Protein AF-A0A9Q1GCN4-F1 (afdb_monomer)

Foldseek 3Di:
DDDDDDPVNVQVVCVVVVHDDDDDDDDDDDDPQLVVVVVVLCVVCVPPDPLQQQQEKFKDKDKAFQLDPPPPDDDDDDPPCCPPPVNDDDDDPDDSDIWMWIWIAGPLGTFDIGTDDDDDALVNVQVCCVVTVVVRSVVSVSPPDGEYEDAPPCSCVDPVNVVSCVVSVHHYDDDRHPPPVVRCVVVVVVVVNVVD

Radius of gyration: 23.36 Å; Cα contacts (8 Å, |Δi|>4): 202; chains: 1; bounding box: 62×51×60 Å

Solvent-accessible surface area (backbone atoms only — not comparable to full-atom values): 12109 Å² total; per-residue (Å²): 135,81,78,85,76,55,71,66,59,55,51,51,55,34,47,76,70,74,48,73,96,70,85,83,82,89,71,83,90,71,52,71,69,43,52,51,46,41,51,52,50,51,60,70,56,65,78,58,50,67,75,58,60,51,22,32,40,40,43,55,73,48,79,47,49,75,71,55,74,84,64,84,77,88,76,93,76,63,89,90,48,68,83,40,72,94,63,45,80,91,76,73,91,73,81,55,55,65,52,35,32,41,37,34,33,36,76,77,44,79,39,52,74,42,80,46,82,77,84,84,46,36,66,59,51,40,50,51,42,70,73,36,48,65,55,26,39,56,78,55,65,42,61,97,74,40,35,39,37,54,68,75,47,69,46,56,69,28,69,71,29,49,51,49,36,58,75,70,67,55,43,70,47,90,62,53,66,95,44,65,92,76,42,72,62,57,57,54,53,50,53,54,63,71,77,105

Nearest PDB structures (foldseek):
  5cr4-assembly1_A  TM=8.341E-01  e=6.210E-21  synthetic construct
  3hot-assembly1_B  TM=8.034E-01  e=3.638E-10  Drosophila mauritiana
  5hoo-assembly1_A  TM=7.641E-01  e=2.138E-09  Drosophila mauritiana
  3hos-assembly1_B  TM=8.219E-01  e=7.866E-08  Drosophila mauritiana
  3k9j-assembly3_B  TM=7.980E-01  e=9.874E-07  Homo sapiens

Secondary structure (DSSP, 8-state):
------HHHHHHHHHHTT----PPPP-----HHHHHHHHHHHHHTTT--HHHHHTEEEEEEEEEETT-----------TT-TTSGGGS----SS---EEEEEEEEETTEEEEEEEE-S---HHHHHHHHHHHHHHHHHHTT--S--EEE----HHHHSHHHHHHHHHTT-EEPP--SS-GGG-THHHHHHHHHHH-

pLDDT: mean 88.41, std 11.52, range [42.97, 98.31]

Mean predicted aligned error: 9.2 Å

Structure (mmCIF, N/CA/C/O backbone):
data_AF-A0A9Q1GCN4-F1
#
_entry.id   AF-A0A9Q1GCN4-F1
#
loop_
_atom_site.group_PDB
_atom_site.id
_atom_site.type_symbol
_atom_site.label_atom_id
_atom_site.label_alt_id
_atom_site.label_comp_id
_atom_site.label_asym_id
_atom_site.label_entity_id
_atom_site.label_seq_id
_atom_site.pdbx_PDB_ins_code
_atom_site.Cartn_x
_atom_site.Cartn_y
_atom_site.Cartn_z
_atom_site.occupancy
_atom_site.B_iso_or_equiv
_atom_site.auth_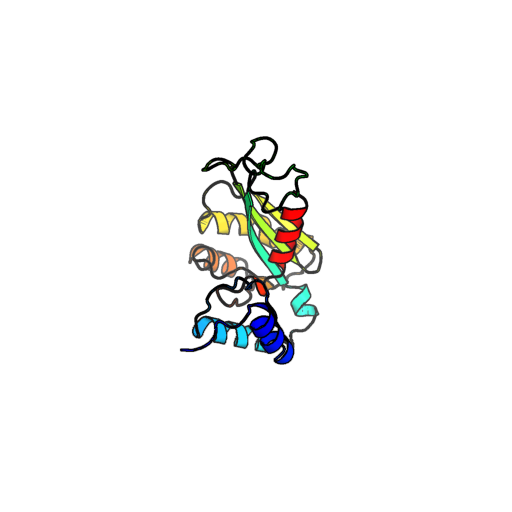seq_id
_atom_site.auth_comp_id
_atom_site.auth_asym_id
_atom_site.auth_atom_id
_atom_site.pdbx_PDB_model_num
ATOM 1 N N . MET A 1 1 ? 42.324 -34.529 -24.877 1.00 42.97 1 MET A N 1
ATOM 2 C CA . MET A 1 1 ? 41.790 -33.323 -25.546 1.00 42.97 1 MET A CA 1
ATOM 3 C C . MET A 1 1 ? 40.317 -33.579 -25.813 1.00 42.97 1 MET A C 1
ATOM 5 O O . MET A 1 1 ? 40.025 -34.497 -26.561 1.00 42.97 1 MET A O 1
ATOM 9 N N . GLY A 1 2 ? 39.402 -32.904 -25.113 1.00 55.81 2 GLY A N 1
ATOM 10 C CA . GLY A 1 2 ? 37.963 -33.102 -25.327 1.00 55.81 2 GLY A CA 1
ATOM 11 C C . GLY A 1 2 ? 37.505 -32.345 -26.571 1.00 55.81 2 GLY A C 1
ATOM 12 O O . GLY A 1 2 ? 37.814 -31.160 -26.693 1.00 55.81 2 GLY A O 1
ATOM 13 N N . GLU A 1 3 ? 36.811 -33.020 -27.488 1.00 61.59 3 GLU A N 1
ATOM 14 C CA . GLU A 1 3 ? 36.221 -32.364 -28.656 1.00 61.59 3 GLU A CA 1
ATOM 15 C C . GLU A 1 3 ? 35.236 -31.259 -28.232 1.00 61.59 3 GLU A C 1
ATOM 17 O O . GLU A 1 3 ? 34.481 -31.432 -27.269 1.00 61.59 3 GLU A O 1
ATOM 22 N N . PRO A 1 4 ? 35.206 -30.114 -28.934 1.00 69.50 4 PRO A N 1
ATOM 23 C CA . PRO A 1 4 ? 34.269 -29.047 -28.625 1.00 69.50 4 PRO A CA 1
ATOM 24 C C . PRO A 1 4 ? 32.838 -29.489 -28.958 1.00 69.50 4 PRO A C 1
ATOM 26 O O . PRO A 1 4 ? 32.449 -29.613 -30.121 1.00 69.50 4 PRO A O 1
ATOM 29 N N . PHE A 1 5 ? 32.023 -29.703 -27.924 1.00 75.94 5 PHE A N 1
ATOM 30 C CA . PHE A 1 5 ? 30.603 -30.005 -28.087 1.00 75.94 5 PHE A CA 1
ATOM 31 C C . PHE A 1 5 ? 29.877 -28.865 -28.807 1.00 75.94 5 PHE A C 1
ATOM 33 O O . PHE A 1 5 ? 29.999 -27.688 -28.454 1.00 75.94 5 PHE A O 1
ATOM 40 N N . ARG A 1 6 ? 29.052 -29.215 -29.800 1.00 84.06 6 ARG A N 1
ATOM 41 C CA . ARG A 1 6 ? 28.191 -28.245 -30.482 1.00 84.06 6 ARG A CA 1
ATOM 42 C C . ARG A 1 6 ? 27.118 -27.742 -29.514 1.00 84.06 6 ARG A C 1
ATOM 44 O O . ARG A 1 6 ? 26.512 -28.514 -28.774 1.00 84.06 6 ARG A O 1
ATOM 51 N N . ARG A 1 7 ? 26.821 -26.439 -29.568 1.00 83.56 7 ARG A N 1
ATOM 52 C CA . ARG A 1 7 ? 25.772 -25.795 -28.750 1.00 83.56 7 ARG A CA 1
ATOM 53 C C . ARG A 1 7 ? 24.414 -26.502 -28.862 1.00 83.56 7 ARG A C 1
ATOM 55 O O . ARG A 1 7 ? 23.690 -26.586 -27.875 1.00 83.56 7 ARG A O 1
ATOM 62 N N . SER A 1 8 ? 24.090 -27.029 -30.043 1.00 86.12 8 SER A N 1
ATOM 63 C CA . SER A 1 8 ? 22.878 -27.816 -30.293 1.00 86.12 8 SER A CA 1
ATOM 64 C C . SER A 1 8 ? 22.840 -29.117 -29.489 1.00 86.12 8 SER A C 1
ATOM 66 O O . SER A 1 8 ? 21.792 -29.456 -28.951 1.00 86.12 8 SER A O 1
ATOM 68 N N . THR A 1 9 ? 23.975 -29.807 -29.345 1.00 87.31 9 THR A N 1
ATOM 69 C CA . THR A 1 9 ? 24.104 -31.032 -28.543 1.00 87.31 9 THR A CA 1
ATOM 70 C C . THR A 1 9 ? 23.840 -30.747 -27.066 1.00 87.31 9 THR A C 1
ATOM 72 O O . THR A 1 9 ? 23.066 -31.456 -26.429 1.00 87.31 9 THR A O 1
ATOM 75 N N . ILE A 1 10 ? 24.402 -29.652 -26.540 1.00 86.38 10 ILE A N 1
ATOM 76 C CA . ILE A 1 10 ? 24.162 -29.203 -25.159 1.00 86.38 10 ILE A CA 1
ATOM 77 C C . ILE A 1 10 ? 22.681 -28.857 -24.958 1.00 86.38 10 ILE A C 1
ATOM 79 O O . ILE A 1 10 ? 22.066 -29.269 -23.979 1.00 86.38 10 ILE A O 1
ATOM 83 N N . GLN A 1 11 ? 22.081 -28.124 -25.897 1.00 87.62 11 GLN A N 1
ATOM 84 C CA . GLN A 1 11 ? 20.680 -27.722 -25.799 1.00 87.62 11 GLN A CA 1
ATOM 85 C C . GLN A 1 11 ? 19.715 -28.916 -25.875 1.00 87.62 11 GLN A C 1
ATOM 87 O O . GLN A 1 11 ? 18.751 -28.959 -25.115 1.00 87.62 11 GLN A O 1
ATOM 92 N N . ALA A 1 12 ? 19.981 -29.892 -26.745 1.00 90.25 12 ALA A N 1
ATOM 93 C CA . ALA A 1 12 ? 19.182 -31.110 -26.849 1.00 90.25 12 ALA A CA 1
ATOM 94 C C . ALA A 1 12 ? 19.240 -31.942 -25.557 1.00 90.25 12 ALA A C 1
ATOM 96 O O . ALA A 1 12 ? 18.195 -32.357 -25.063 1.00 90.25 12 ALA A O 1
ATOM 97 N N . ALA A 1 13 ? 20.429 -32.110 -24.968 1.00 92.62 13 ALA A N 1
ATOM 98 C CA . ALA A 1 13 ? 20.599 -32.808 -23.691 1.00 92.62 13 ALA A CA 1
ATOM 99 C C . ALA A 1 13 ? 19.873 -32.099 -22.529 1.00 92.62 13 ALA A C 1
ATOM 101 O O . ALA A 1 13 ? 19.230 -32.746 -21.699 1.00 92.62 13 ALA A O 1
ATOM 102 N N . LEU A 1 14 ? 19.907 -30.759 -22.499 1.00 91.75 14 LEU A N 1
ATOM 103 C CA . LEU A 1 14 ? 19.149 -29.963 -21.529 1.00 91.75 14 LEU A CA 1
ATOM 104 C C . LEU A 1 14 ? 17.636 -30.138 -21.720 1.00 91.75 14 LEU A C 1
ATOM 106 O O . LEU A 1 14 ? 16.929 -30.379 -20.745 1.00 91.75 14 LEU A O 1
ATOM 110 N N . HIS A 1 15 ? 17.142 -30.086 -22.961 1.00 92.75 15 HIS A N 1
ATOM 111 C CA . HIS A 1 15 ? 15.721 -30.289 -23.257 1.00 92.75 15 HIS A CA 1
ATOM 112 C C . HIS A 1 15 ? 15.248 -31.714 -22.925 1.00 92.75 15 HIS A C 1
ATOM 114 O O . HIS A 1 15 ? 14.162 -31.864 -22.369 1.00 92.75 15 HIS A O 1
ATOM 120 N N . GLN A 1 16 ? 16.055 -32.748 -23.198 1.00 92.94 16 GLN A N 1
ATOM 121 C CA . GLN A 1 16 ? 15.767 -34.130 -22.782 1.00 92.94 16 GLN A CA 1
ATOM 122 C C . GLN A 1 16 ? 15.669 -34.258 -21.256 1.00 92.94 16 GLN A C 1
ATOM 124 O O . GLN A 1 16 ? 14.834 -35.002 -20.755 1.00 92.94 16 GLN A O 1
ATOM 129 N N . SER A 1 17 ? 16.455 -33.470 -20.518 1.00 91.81 17 SER A N 1
ATOM 130 C CA . SER A 1 17 ? 16.378 -33.360 -19.054 1.00 91.81 17 SER A CA 1
ATOM 131 C C . SER A 1 17 ? 15.253 -32.433 -18.555 1.00 91.81 17 SER A C 1
ATOM 133 O O . SER A 1 17 ? 15.188 -32.126 -17.367 1.00 91.81 17 SER A O 1
ATOM 135 N N . GLY A 1 18 ? 14.389 -31.923 -19.440 1.00 91.50 18 GLY A N 1
ATOM 136 C CA . GLY A 1 18 ? 13.303 -31.001 -19.086 1.00 91.50 18 GLY A CA 1
ATOM 137 C C . GLY A 1 18 ? 13.754 -29.581 -18.717 1.00 91.50 18 GLY A C 1
ATOM 138 O O . GLY A 1 18 ? 12.961 -28.796 -18.193 1.00 91.50 18 GLY A O 1
ATOM 139 N N . LEU A 1 19 ? 15.011 -29.221 -18.986 1.00 88.62 19 LEU A N 1
ATOM 140 C CA . LEU A 1 19 ? 15.571 -27.905 -18.695 1.00 88.62 19 LEU A CA 1
ATOM 141 C C . LEU A 1 19 ? 15.468 -27.000 -19.916 1.00 88.62 19 LEU A C 1
ATOM 143 O O . LEU A 1 19 ? 15.977 -27.307 -20.990 1.00 88.62 19 LEU A O 1
ATOM 147 N N . TYR A 1 20 ? 14.864 -25.830 -19.730 1.00 91.19 20 TYR A N 1
ATOM 148 C CA . TYR A 1 20 ? 14.664 -24.864 -20.802 1.00 91.19 20 TYR A CA 1
ATOM 149 C C . TYR A 1 20 ? 15.200 -23.491 -20.416 1.00 91.19 20 TYR A C 1
ATOM 151 O O . TYR A 1 20 ? 15.009 -23.022 -19.293 1.00 91.19 20 TYR A O 1
ATOM 159 N N . GLY A 1 21 ? 15.797 -22.797 -21.385 1.00 83.31 21 GLY A N 1
ATOM 160 C CA . GLY A 1 21 ? 16.180 -21.398 -21.220 1.00 83.31 21 GLY A CA 1
ATOM 161 C C . GLY A 1 21 ? 14.953 -20.531 -20.923 1.00 83.31 21 GLY A C 1
ATOM 162 O O . GLY A 1 21 ? 13.997 -20.490 -21.704 1.00 83.31 21 GLY A O 1
ATOM 163 N N . ARG A 1 22 ? 14.960 -19.843 -19.779 1.00 85.31 22 ARG A N 1
ATOM 164 C CA . ARG A 1 22 ? 13.921 -18.896 -19.350 1.00 85.31 22 ARG A CA 1
ATOM 165 C C . ARG A 1 22 ? 14.580 -17.667 -18.731 1.00 85.31 22 ARG A C 1
ATOM 167 O O . ARG A 1 22 ? 15.677 -17.750 -18.187 1.00 85.31 22 ARG A O 1
ATOM 174 N N . VAL A 1 23 ? 13.901 -16.524 -18.799 1.00 79.88 23 VAL A N 1
ATOM 175 C CA . VAL A 1 23 ? 14.351 -15.304 -18.113 1.00 79.88 23 VAL A CA 1
ATOM 176 C C . VAL A 1 23 ? 14.157 -15.481 -16.607 1.00 79.88 23 VAL A C 1
ATOM 178 O O . VAL A 1 23 ? 13.063 -15.828 -16.158 1.00 79.88 23 VAL A O 1
ATOM 181 N N . ALA A 1 24 ? 15.207 -15.227 -15.824 1.00 77.50 24 ALA A N 1
ATOM 182 C CA . ALA A 1 24 ? 15.135 -15.282 -14.368 1.00 77.50 24 ALA A CA 1
ATOM 183 C C . ALA A 1 24 ? 14.130 -14.250 -13.825 1.00 77.50 24 ALA A C 1
ATOM 185 O O . ALA A 1 24 ? 14.142 -13.078 -14.214 1.00 77.50 24 ALA A O 1
ATOM 186 N N . ARG A 1 25 ? 13.262 -14.675 -12.898 1.00 77.06 25 ARG A N 1
ATOM 187 C CA . ARG A 1 25 ? 12.332 -13.762 -12.221 1.00 77.06 25 ARG A CA 1
ATOM 188 C C . ARG A 1 25 ? 13.081 -12.963 -11.160 1.00 77.06 25 ARG A C 1
ATOM 190 O O . ARG A 1 25 ? 13.786 -13.535 -10.335 1.00 77.06 25 ARG A O 1
ATOM 197 N N . ARG A 1 26 ? 12.886 -11.646 -11.149 1.00 74.88 26 ARG A N 1
ATOM 198 C CA . ARG A 1 26 ? 13.389 -10.778 -10.079 1.00 74.88 26 ARG A CA 1
ATOM 199 C C . ARG A 1 26 ? 12.477 -10.927 -8.863 1.00 74.88 26 ARG A C 1
ATOM 201 O O . ARG A 1 26 ? 11.272 -10.729 -8.987 1.00 74.88 26 ARG A O 1
ATOM 208 N N . LYS A 1 27 ? 13.043 -11.282 -7.712 1.00 74.44 27 LYS A N 1
ATOM 209 C CA . LYS A 1 27 ? 12.343 -11.336 -6.423 1.00 74.44 27 LYS A CA 1
ATOM 210 C C . LYS A 1 27 ? 13.186 -10.619 -5.366 1.00 74.44 27 LYS A C 1
ATOM 212 O O . LYS A 1 27 ? 14.413 -10.689 -5.456 1.00 74.44 27 LYS A O 1
ATOM 217 N N . PRO A 1 28 ? 12.567 -9.935 -4.391 1.00 76.44 28 PRO A N 1
ATOM 218 C CA . PRO A 1 28 ? 13.305 -9.404 -3.255 1.00 76.44 28 PRO A CA 1
ATOM 219 C C . PRO A 1 28 ? 13.981 -10.549 -2.490 1.00 76.44 28 PRO A C 1
ATOM 221 O O . PRO A 1 28 ? 13.407 -11.627 -2.324 1.00 76.44 28 PRO A O 1
ATOM 224 N N . LEU A 1 29 ? 15.212 -10.314 -2.036 1.00 84.50 29 LEU A N 1
ATOM 225 C CA . LEU A 1 29 ? 15.929 -11.242 -1.166 1.00 84.50 29 LEU A CA 1
ATOM 226 C C . LEU A 1 29 ? 15.318 -11.170 0.237 1.00 84.50 29 LEU A C 1
ATOM 228 O O . LEU A 1 29 ? 15.423 -10.150 0.915 1.00 84.50 29 LEU A O 1
ATOM 232 N N . LEU A 1 30 ? 14.669 -12.255 0.659 1.00 87.38 30 LEU A N 1
ATOM 233 C CA . LEU A 1 30 ? 14.037 -12.359 1.971 1.00 87.38 30 LEU A CA 1
ATOM 234 C C . LEU A 1 30 ? 14.981 -13.039 2.967 1.00 87.38 30 LEU A C 1
ATOM 236 O O . LEU A 1 30 ? 15.579 -14.073 2.672 1.00 87.38 30 LEU A O 1
ATOM 240 N N . SER A 1 31 ? 15.078 -12.482 4.175 1.00 91.00 31 SER A N 1
ATOM 241 C CA . SER A 1 31 ? 15.748 -13.153 5.293 1.00 91.00 31 SER A CA 1
ATOM 242 C C . SER A 1 31 ? 14.906 -14.330 5.803 1.00 91.00 31 SER A C 1
ATOM 244 O O . SER A 1 31 ? 13.685 -14.340 5.632 1.00 91.00 31 SER A O 1
ATOM 246 N N . LYS A 1 32 ? 15.525 -15.286 6.514 1.00 94.00 32 LYS A N 1
ATOM 247 C CA . LYS A 1 32 ? 14.790 -16.382 7.182 1.00 94.00 32 LYS A CA 1
ATOM 248 C C . LYS A 1 32 ? 13.664 -15.851 8.078 1.00 94.00 32 LYS A C 1
ATOM 250 O O . LYS A 1 32 ? 12.555 -16.363 8.024 1.00 94.00 32 LYS A O 1
ATOM 255 N N . ARG A 1 33 ? 13.921 -14.759 8.811 1.00 93.19 33 ARG A N 1
ATOM 256 C CA . ARG A 1 33 ? 12.921 -14.084 9.653 1.00 93.19 33 ARG A CA 1
ATOM 257 C C . ARG A 1 33 ? 11.709 -13.610 8.847 1.00 93.19 33 ARG A C 1
ATOM 259 O O . ARG A 1 33 ? 10.581 -13.802 9.284 1.00 93.19 33 ARG A O 1
ATOM 266 N N . HIS A 1 34 ? 11.931 -13.001 7.679 1.00 91.94 34 HIS A N 1
ATOM 267 C CA . HIS A 1 34 ? 10.834 -12.550 6.815 1.00 91.94 34 HIS A CA 1
ATOM 268 C C . HIS A 1 34 ? 10.028 -13.734 6.276 1.00 91.94 34 HIS A C 1
ATOM 270 O O . HIS A 1 34 ? 8.806 -13.666 6.248 1.00 91.94 34 HIS A O 1
ATOM 276 N N . ILE A 1 35 ? 10.694 -14.827 5.890 1.00 91.38 35 ILE A N 1
ATOM 277 C CA . ILE A 1 35 ? 10.022 -16.035 5.391 1.00 91.38 35 ILE A CA 1
ATOM 278 C C . ILE A 1 35 ? 9.112 -16.633 6.470 1.00 91.38 35 ILE A C 1
ATOM 280 O O . ILE A 1 35 ? 7.944 -16.890 6.189 1.00 91.38 35 ILE A O 1
ATOM 284 N N . THR A 1 36 ? 9.615 -16.802 7.696 1.00 95.44 36 THR A N 1
ATOM 285 C CA . THR A 1 36 ? 8.831 -17.344 8.815 1.00 95.44 36 THR A CA 1
ATOM 286 C C . THR A 1 36 ? 7.611 -16.477 9.118 1.00 95.44 36 THR A C 1
ATOM 288 O O . THR A 1 36 ? 6.495 -16.984 9.088 1.00 95.44 36 THR A O 1
ATOM 291 N N . ALA A 1 37 ? 7.797 -15.164 9.297 1.00 94.31 37 ALA A N 1
ATOM 292 C CA . ALA A 1 37 ? 6.696 -14.247 9.602 1.00 94.31 37 ALA A CA 1
ATOM 293 C C . ALA A 1 37 ? 5.625 -14.224 8.497 1.00 94.31 37 ALA A C 1
ATOM 295 O O . ALA A 1 37 ? 4.429 -14.209 8.774 1.00 94.31 37 ALA A O 1
ATOM 296 N N . ARG A 1 38 ? 6.044 -14.267 7.225 1.00 94.44 38 ARG A N 1
ATOM 297 C CA . ARG A 1 38 ? 5.125 -14.339 6.080 1.00 94.44 38 ARG A CA 1
ATOM 298 C C . ARG A 1 38 ? 4.336 -15.643 6.051 1.00 94.44 38 ARG A C 1
ATOM 300 O O . ARG A 1 38 ? 3.146 -15.620 5.749 1.00 94.44 38 ARG A O 1
ATOM 307 N N . LEU A 1 39 ? 4.987 -16.769 6.344 1.00 94.44 39 LEU A N 1
ATOM 308 C CA . LEU A 1 39 ? 4.333 -18.074 6.383 1.00 94.44 39 LEU A CA 1
ATOM 309 C C . LEU A 1 39 ? 3.330 -18.162 7.538 1.00 94.44 39 LEU A C 1
ATOM 311 O O . LEU A 1 39 ? 2.229 -18.665 7.342 1.00 94.44 39 LEU A O 1
ATOM 315 N N . GLU A 1 40 ? 3.694 -17.668 8.720 1.00 95.44 40 GLU A N 1
ATOM 316 C CA . GLU A 1 40 ? 2.804 -17.612 9.885 1.00 95.44 40 GLU A CA 1
ATOM 317 C C . GLU A 1 40 ? 1.584 -16.733 9.620 1.00 95.44 40 GLU A C 1
ATOM 319 O O . GLU A 1 40 ? 0.461 -17.171 9.859 1.00 95.44 40 GLU A O 1
ATOM 324 N N . PHE A 1 41 ? 1.792 -15.543 9.051 1.00 94.75 41 PHE A N 1
ATOM 325 C CA . PHE A 1 41 ? 0.708 -14.667 8.618 1.00 94.75 41 PHE A CA 1
ATOM 326 C C . PHE A 1 41 ? -0.222 -15.385 7.629 1.00 94.75 41 PHE A C 1
ATOM 328 O O . PHE A 1 41 ? -1.423 -15.484 7.864 1.00 94.75 41 PHE A O 1
ATOM 335 N N . ALA A 1 42 ? 0.327 -15.966 6.557 1.00 93.88 42 ALA A N 1
ATOM 336 C CA . ALA A 1 42 ? -0.475 -16.656 5.550 1.00 93.88 42 ALA A CA 1
ATOM 337 C C . ALA A 1 42 ? -1.281 -17.826 6.137 1.00 93.88 42 ALA A C 1
ATOM 339 O O . ALA A 1 42 ? -2.448 -17.990 5.795 1.00 93.88 42 ALA A O 1
ATOM 340 N N . LYS A 1 43 ? -0.687 -18.613 7.045 1.00 94.94 43 LYS A N 1
ATOM 341 C CA . LYS A 1 43 ? -1.379 -19.711 7.738 1.00 94.94 43 LYS A CA 1
ATOM 342 C C . LYS A 1 43 ? -2.511 -19.202 8.627 1.00 94.94 43 LYS A C 1
ATOM 344 O O . LYS A 1 43 ? -3.595 -19.770 8.594 1.00 94.94 43 LYS A O 1
ATOM 349 N N . ARG A 1 44 ? -2.275 -18.130 9.389 1.00 93.75 44 ARG A N 1
ATOM 350 C CA . ARG A 1 44 ? -3.265 -17.550 10.308 1.00 93.75 44 ARG A CA 1
ATOM 351 C C . ARG A 1 44 ? -4.491 -17.005 9.577 1.00 93.75 44 ARG A C 1
ATOM 353 O O . ARG A 1 44 ? -5.597 -17.141 10.076 1.00 93.75 44 ARG A O 1
ATOM 360 N N . HIS A 1 45 ? -4.280 -16.427 8.397 1.00 91.44 45 HIS A N 1
ATOM 361 C CA . HIS A 1 45 ? -5.320 -15.770 7.601 1.00 91.44 45 HIS A CA 1
ATOM 362 C C . HIS A 1 45 ? -5.928 -16.672 6.504 1.00 91.44 45 HIS A C 1
ATOM 364 O O . HIS A 1 45 ? -6.772 -16.234 5.710 1.00 91.44 45 HIS A O 1
ATOM 370 N N . LEU A 1 46 ? -5.523 -17.949 6.441 1.00 90.19 46 LEU A N 1
ATOM 371 C CA . LEU A 1 46 ? -5.987 -18.906 5.431 1.00 90.19 46 LEU A CA 1
ATOM 372 C C . LEU A 1 46 ? -7.492 -19.183 5.555 1.00 90.19 46 LEU A C 1
ATOM 374 O O . LEU A 1 46 ? -8.205 -19.204 4.549 1.00 90.19 46 LEU A O 1
ATOM 378 N N . GLU A 1 47 ? -7.969 -19.318 6.791 1.00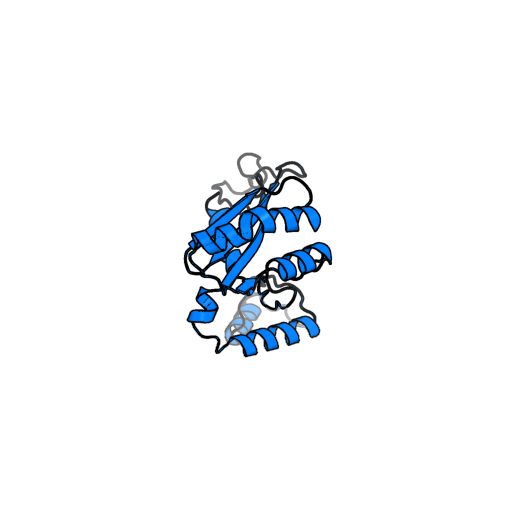 89.94 47 GLU A N 1
ATOM 379 C CA . GLU A 1 47 ? -9.361 -19.636 7.135 1.00 89.94 47 GLU A CA 1
ATOM 380 C C . GLU A 1 47 ? -10.200 -18.393 7.470 1.00 89.94 47 GLU A C 1
ATOM 382 O O . GLU A 1 47 ? -11.346 -18.509 7.904 1.00 89.94 47 GLU A O 1
ATOM 387 N N . ASP A 1 48 ? -9.659 -17.190 7.243 1.00 90.31 48 ASP A N 1
ATOM 388 C CA . ASP A 1 48 ? -10.405 -15.954 7.463 1.00 90.31 48 ASP A CA 1
ATOM 389 C C . ASP A 1 48 ? -11.727 -15.960 6.693 1.00 90.31 48 ASP A C 1
ATOM 391 O O . ASP A 1 48 ? -11.774 -16.160 5.473 1.00 90.31 48 ASP A O 1
ATOM 395 N N . SER A 1 49 ? -12.811 -15.668 7.414 1.00 89.75 49 SER A N 1
ATOM 396 C CA . SER A 1 49 ? -14.137 -15.550 6.813 1.00 89.75 49 SER A CA 1
ATOM 397 C C . SER A 1 49 ? -14.161 -14.490 5.708 1.00 89.75 49 SER A C 1
ATOM 399 O O . SER A 1 49 ? -13.487 -13.456 5.782 1.00 89.75 49 SER A O 1
ATOM 401 N N . GLN A 1 50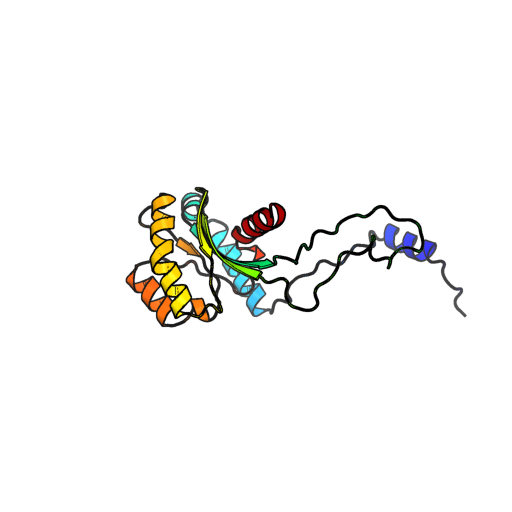 ? -15.013 -14.694 4.701 1.00 88.50 50 GLN A N 1
ATOM 402 C CA . GLN A 1 50 ? -15.229 -13.687 3.657 1.00 88.50 50 GLN A CA 1
ATOM 403 C C . GLN A 1 50 ? -15.645 -12.337 4.254 1.00 88.50 50 GLN A C 1
ATOM 405 O O . GLN A 1 50 ? -15.138 -11.302 3.835 1.00 88.50 50 GLN A O 1
ATOM 410 N N . THR A 1 51 ? -16.487 -12.347 5.292 1.00 87.56 51 THR A N 1
ATOM 411 C CA . THR A 1 51 ? -16.929 -11.146 6.013 1.00 87.56 51 THR A CA 1
ATOM 412 C C . THR A 1 51 ? -15.769 -10.348 6.606 1.00 87.56 51 THR A C 1
ATOM 414 O O . THR A 1 51 ? -15.814 -9.120 6.618 1.00 87.56 51 THR A O 1
ATOM 417 N N . MET A 1 52 ? -14.730 -11.026 7.099 1.00 88.50 52 MET A N 1
ATOM 418 C CA . MET A 1 52 ? -13.515 -10.374 7.584 1.00 88.50 52 MET A CA 1
ATOM 419 C C . MET A 1 52 ? -12.748 -9.749 6.414 1.00 88.50 52 MET A C 1
ATOM 421 O O . MET A 1 52 ? -12.441 -8.559 6.463 1.00 88.50 52 MET A O 1
ATOM 425 N N . ARG A 1 53 ? -12.539 -10.508 5.330 1.00 89.19 53 ARG A N 1
ATOM 426 C CA . ARG A 1 53 ? -11.778 -10.077 4.143 1.00 89.19 53 ARG A CA 1
ATOM 427 C C . ARG A 1 53 ? -12.389 -8.868 3.431 1.00 89.19 53 ARG A C 1
ATOM 429 O O . ARG A 1 53 ? -11.659 -7.959 3.046 1.00 89.19 53 ARG A O 1
ATOM 436 N N . ILE A 1 54 ? -13.717 -8.816 3.291 1.00 93.75 54 ILE A N 1
ATOM 437 C CA . ILE A 1 54 ? -14.406 -7.680 2.646 1.00 93.75 54 ILE A CA 1
ATOM 438 C C . ILE A 1 54 ? -14.385 -6.405 3.501 1.00 93.75 54 ILE A C 1
ATOM 440 O O . ILE A 1 54 ? -14.603 -5.315 2.980 1.00 93.75 54 ILE A O 1
ATOM 444 N N . LYS A 1 55 ? -14.104 -6.532 4.805 1.00 94.62 55 LYS A N 1
ATOM 445 C CA . LYS A 1 55 ? -13.993 -5.419 5.758 1.00 94.62 55 LYS A CA 1
ATOM 446 C C . LYS A 1 55 ? -12.550 -4.963 5.978 1.00 94.62 55 LYS A C 1
ATOM 448 O O . LYS A 1 55 ? -12.277 -4.273 6.960 1.00 94.62 55 LYS A O 1
ATOM 453 N N . ILE A 1 56 ? -11.630 -5.343 5.093 1.00 97.06 56 ILE A N 1
ATOM 454 C CA . ILE A 1 56 ? -10.264 -4.821 5.091 1.00 97.06 56 ILE A CA 1
ATOM 455 C C . ILE A 1 56 ? -10.209 -3.597 4.175 1.00 97.06 56 ILE A C 1
ATOM 457 O O . ILE A 1 56 ? -10.582 -3.664 3.003 1.00 97.06 56 ILE A O 1
ATOM 461 N N . LEU A 1 57 ? -9.729 -2.485 4.724 1.00 98.19 57 LEU A N 1
ATOM 462 C CA . LEU A 1 57 ? -9.325 -1.306 3.977 1.00 98.19 57 LEU A CA 1
ATOM 463 C C . LEU A 1 57 ? -7.817 -1.394 3.740 1.00 98.19 57 LEU A C 1
ATOM 465 O O . LEU A 1 57 ? -7.019 -1.165 4.651 1.00 98.19 57 LEU A O 1
ATOM 469 N N . TRP A 1 58 ? -7.449 -1.764 2.521 1.00 98.25 58 TRP A N 1
ATOM 470 C CA . TRP A 1 58 ? -6.069 -1.847 2.062 1.00 98.25 58 TRP A CA 1
ATOM 471 C C . TRP A 1 58 ? -5.568 -0.454 1.727 1.00 98.25 58 TRP A C 1
ATOM 473 O O . TRP A 1 58 ? -6.306 0.325 1.125 1.00 98.25 58 TRP A O 1
ATOM 483 N N . SER A 1 59 ? -4.329 -0.139 2.085 1.00 98.06 59 SER A N 1
ATOM 484 C CA . SER A 1 59 ? -3.710 1.134 1.726 1.00 98.06 59 SER A CA 1
ATOM 485 C C . SER A 1 59 ? -2.240 0.966 1.403 1.00 98.06 59 SER A C 1
ATOM 487 O O . SER A 1 59 ? -1.598 0.017 1.858 1.00 98.06 59 SER A O 1
ATOM 489 N N . ASP A 1 60 ? -1.729 1.883 0.592 1.00 97.56 60 ASP A N 1
ATOM 490 C CA . ASP A 1 60 ? -0.315 1.972 0.261 1.00 97.56 60 ASP A CA 1
ATOM 491 C C . ASP A 1 60 ? -0.005 3.313 -0.417 1.00 97.56 60 ASP A C 1
ATOM 493 O O . ASP A 1 60 ? -0.912 4.049 -0.828 1.00 97.56 60 ASP A O 1
ATOM 497 N N . GLU A 1 61 ? 1.283 3.614 -0.575 1.00 95.94 61 GLU A N 1
ATOM 498 C CA . GLU A 1 61 ? 1.744 4.712 -1.412 1.00 95.94 61 GLU A CA 1
ATOM 499 C C . GLU A 1 61 ? 2.427 4.233 -2.682 1.00 95.94 61 GLU A C 1
ATOM 501 O O . GLU A 1 61 ? 3.296 3.367 -2.679 1.00 95.94 61 GLU A O 1
ATOM 506 N N . THR A 1 62 ? 2.131 4.912 -3.781 1.00 94.00 62 THR A N 1
ATOM 507 C CA . THR A 1 62 ? 2.762 4.646 -5.065 1.00 94.00 62 THR A CA 1
ATOM 508 C C . THR A 1 62 ? 3.443 5.890 -5.606 1.00 94.00 62 THR A C 1
ATOM 510 O O . THR A 1 62 ? 2.992 7.020 -5.419 1.00 94.00 62 THR A O 1
ATOM 513 N N . LYS A 1 63 ? 4.554 5.680 -6.309 1.00 91.19 63 LYS A N 1
ATOM 514 C CA . LYS A 1 63 ? 5.217 6.706 -7.110 1.00 91.19 63 LYS A CA 1
ATOM 515 C C . LYS A 1 63 ? 4.865 6.477 -8.576 1.00 91.19 63 LYS A C 1
ATOM 517 O O . LYS A 1 63 ? 5.076 5.374 -9.091 1.00 91.19 63 LYS A O 1
ATOM 522 N N . ILE A 1 64 ? 4.369 7.515 -9.240 1.00 86.62 64 ILE A N 1
ATOM 523 C CA . ILE A 1 64 ? 4.111 7.536 -10.681 1.00 86.62 64 ILE A CA 1
ATOM 524 C C . ILE A 1 64 ? 5.131 8.475 -11.314 1.00 86.62 64 ILE A C 1
ATOM 526 O O . ILE A 1 64 ? 5.278 9.629 -10.910 1.00 86.62 64 ILE A O 1
ATOM 530 N N . GLU A 1 65 ? 5.893 7.957 -12.269 1.00 83.12 65 GLU A N 1
ATOM 531 C CA . GLU A 1 65 ? 6.937 8.709 -12.959 1.00 83.12 65 GLU A CA 1
ATOM 532 C C . GLU A 1 65 ? 6.375 9.296 -14.252 1.00 83.12 65 GLU A C 1
ATOM 534 O O . GLU A 1 65 ? 5.938 8.547 -15.121 1.00 83.12 65 GLU A O 1
ATOM 539 N N . LEU A 1 66 ? 6.422 10.623 -14.400 1.00 72.88 66 LEU A N 1
ATOM 540 C CA . LEU A 1 66 ? 5.869 11.320 -15.572 1.00 72.88 66 LEU A CA 1
ATOM 541 C C . LEU A 1 66 ? 6.616 10.950 -16.867 1.00 72.88 66 LEU A C 1
ATOM 543 O O . LEU A 1 66 ? 6.021 10.855 -17.933 1.00 72.88 66 LEU A O 1
ATOM 547 N N . PHE A 1 67 ? 7.924 10.685 -16.766 1.00 64.50 67 PHE A N 1
ATOM 548 C CA . PHE A 1 67 ? 8.770 10.203 -17.868 1.00 64.50 67 PHE A CA 1
ATOM 549 C C . PHE A 1 67 ? 9.379 8.832 -17.556 1.00 64.50 67 PHE A C 1
ATOM 551 O O . PHE A 1 67 ? 10.558 8.578 -17.805 1.00 64.50 67 PHE A O 1
ATOM 558 N N . GLY A 1 68 ? 8.571 7.946 -16.975 1.00 58.06 68 GLY A N 1
ATOM 559 C CA . GLY A 1 68 ? 8.970 6.592 -16.599 1.00 58.06 68 GLY A CA 1
ATOM 560 C C . GLY A 1 68 ? 7.997 5.552 -17.123 1.00 58.06 68 GLY A C 1
ATOM 561 O O . GLY A 1 68 ? 7.551 4.677 -16.383 1.00 58.06 68 GLY A O 1
ATOM 562 N N . LEU A 1 69 ? 7.672 5.615 -18.414 1.00 55.38 69 LEU A N 1
ATOM 563 C CA . LEU A 1 69 ? 7.024 4.491 -19.068 1.00 55.38 69 LEU A CA 1
ATOM 564 C C . LEU A 1 69 ? 8.027 3.331 -19.145 1.00 55.38 69 LEU A C 1
ATOM 566 O O . LEU A 1 69 ? 8.803 3.194 -20.088 1.00 55.38 69 LEU A O 1
ATOM 570 N N . ASN A 1 70 ? 7.941 2.431 -18.165 1.00 53.19 70 ASN A N 1
ATOM 571 C CA . ASN A 1 70 ? 8.427 1.051 -18.258 1.00 53.19 70 ASN A CA 1
ATOM 572 C C . ASN A 1 70 ? 7.691 0.246 -19.353 1.00 53.19 70 ASN A C 1
ATOM 574 O O . ASN A 1 70 ? 7.861 -0.972 -19.452 1.00 53.19 70 ASN A O 1
ATOM 578 N N . THR A 1 71 ? 6.880 0.890 -20.197 1.00 55.66 71 THR A N 1
ATOM 579 C CA . THR A 1 71 ? 6.352 0.270 -21.404 1.00 55.66 71 THR A CA 1
ATOM 580 C C . THR A 1 71 ? 7.499 0.112 -22.389 1.00 55.66 71 THR A C 1
ATOM 582 O O . THR A 1 71 ? 8.026 1.088 -22.929 1.00 55.66 71 THR A O 1
ATOM 585 N N . LYS A 1 72 ? 7.890 -1.133 -22.653 1.00 61.34 72 LYS A N 1
ATOM 586 C CA . LYS A 1 72 ? 8.675 -1.447 -23.844 1.00 61.34 72 LYS A CA 1
ATOM 587 C C . LYS A 1 72 ? 7.863 -0.982 -25.054 1.00 61.34 72 LYS A C 1
ATOM 589 O O . LYS A 1 72 ? 6.879 -1.626 -25.403 1.00 61.34 72 LYS A O 1
ATOM 594 N N . ARG A 1 73 ? 8.238 0.137 -25.675 1.00 64.06 73 ARG A N 1
ATOM 595 C CA . ARG A 1 73 ? 7.645 0.526 -26.957 1.00 64.06 73 ARG A CA 1
ATOM 596 C C . ARG A 1 73 ? 8.353 -0.250 -28.053 1.00 64.06 73 ARG A C 1
ATOM 598 O O . ARG A 1 73 ? 9.577 -0.204 -28.168 1.00 64.06 73 ARG A O 1
ATOM 605 N N . HIS A 1 74 ? 7.576 -0.990 -28.828 1.00 72.38 74 HIS A N 1
ATOM 606 C CA . HIS A 1 74 ? 8.073 -1.614 -30.040 1.00 72.38 74 HIS A CA 1
ATOM 607 C C . HIS A 1 74 ? 8.168 -0.539 -31.125 1.00 72.38 74 HIS A C 1
ATOM 609 O O . HIS A 1 74 ? 7.219 0.210 -31.341 1.00 72.38 74 HIS A O 1
ATOM 615 N N . VAL A 1 75 ? 9.324 -0.446 -31.779 1.00 77.62 75 VAL A N 1
ATOM 616 C CA . VAL A 1 75 ? 9.559 0.454 -32.913 1.00 77.62 75 VAL A CA 1
ATOM 617 C C . VAL A 1 75 ? 9.903 -0.381 -34.139 1.00 77.62 75 VAL A C 1
ATOM 619 O O . VAL A 1 75 ? 10.683 -1.333 -34.047 1.00 77.62 75 VAL A O 1
ATOM 622 N N . TRP A 1 76 ? 9.335 -0.030 -35.287 1.00 82.12 76 TRP A N 1
ATOM 623 C CA . TRP A 1 76 ? 9.721 -0.602 -36.574 1.00 82.12 76 TRP A CA 1
ATOM 624 C C . TRP A 1 76 ? 10.962 0.140 -37.076 1.00 82.12 76 TRP A C 1
ATOM 626 O O . TRP A 1 76 ? 10.920 1.355 -37.244 1.00 82.12 76 TRP A O 1
ATOM 636 N N . ARG A 1 77 ? 12.083 -0.562 -37.285 1.00 87.00 77 ARG A N 1
ATOM 637 C CA . ARG A 1 77 ? 13.348 0.054 -37.726 1.00 87.00 77 ARG A CA 1
ATOM 638 C C . ARG A 1 77 ? 14.159 -0.869 -38.631 1.00 87.00 77 ARG A C 1
ATOM 640 O O . ARG A 1 77 ? 14.078 -2.089 -38.508 1.00 87.00 77 ARG A O 1
ATOM 647 N N . LYS A 1 78 ? 14.989 -0.284 -39.499 1.00 85.38 78 LYS A N 1
ATOM 648 C CA . LYS A 1 78 ? 15.919 -1.026 -40.370 1.00 85.38 78 LYS A CA 1
ATOM 649 C C . LYS A 1 78 ? 17.098 -1.610 -39.559 1.00 85.38 78 LYS A C 1
ATOM 651 O O . LYS A 1 78 ? 17.486 -0.998 -38.554 1.00 85.38 78 LYS A O 1
ATOM 656 N N . PRO A 1 79 ? 17.708 -2.740 -39.973 1.00 87.94 79 PRO A N 1
ATOM 657 C CA . PRO A 1 79 ? 18.934 -3.259 -39.356 1.00 87.94 79 PRO A CA 1
ATOM 658 C C . PRO A 1 79 ? 20.033 -2.187 -39.257 1.00 87.94 79 PRO A C 1
ATOM 660 O O . PRO A 1 79 ? 20.142 -1.327 -40.125 1.00 87.94 79 PRO A O 1
ATOM 663 N N . GLY A 1 80 ? 20.808 -2.189 -38.170 1.00 89.62 80 GLY A N 1
ATOM 664 C CA . GLY A 1 80 ? 21.882 -1.210 -37.926 1.00 89.62 80 GLY A CA 1
ATOM 665 C C . GLY A 1 80 ? 21.435 0.170 -37.414 1.00 89.62 80 GLY A C 1
ATOM 666 O O . GLY A 1 80 ? 22.233 0.879 -36.816 1.00 89.62 80 GLY A O 1
ATOM 667 N N . THR A 1 81 ? 20.154 0.539 -37.522 1.00 88.38 81 THR A N 1
ATOM 668 C CA . THR A 1 81 ? 19.666 1.887 -37.134 1.00 88.38 81 THR A CA 1
ATOM 669 C C . THR A 1 81 ? 19.281 2.016 -35.655 1.00 88.38 81 THR A C 1
ATOM 671 O O . THR A 1 81 ? 18.484 2.872 -35.265 1.00 88.38 81 THR A O 1
ATOM 674 N N . ALA A 1 82 ? 19.818 1.138 -34.804 1.00 84.44 82 ALA A N 1
ATOM 675 C CA . ALA A 1 82 ? 19.327 0.946 -33.445 1.00 84.44 82 ALA A CA 1
ATOM 676 C C . ALA A 1 82 ? 19.503 2.156 -32.516 1.00 84.44 82 ALA A C 1
ATOM 678 O O . ALA A 1 82 ? 18.744 2.298 -31.558 1.00 84.44 82 ALA A O 1
ATOM 679 N N . HIS A 1 83 ? 20.489 3.000 -32.812 1.00 84.94 83 HIS A N 1
ATOM 680 C CA . HIS A 1 83 ? 20.881 4.152 -32.002 1.00 84.94 83 HIS A CA 1
ATOM 681 C C . HIS A 1 83 ? 20.448 5.494 -32.611 1.00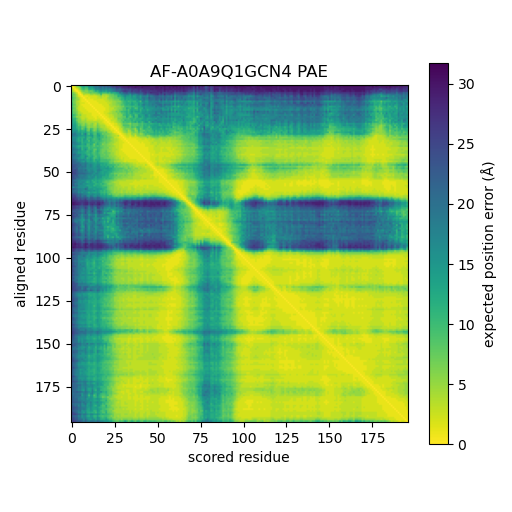 84.94 83 HIS A C 1
ATOM 683 O O . HIS A 1 83 ? 20.781 6.541 -32.067 1.00 84.94 83 HIS A O 1
ATOM 689 N N . HIS A 1 84 ? 19.721 5.487 -33.735 1.00 86.44 84 HIS A N 1
ATOM 690 C CA . HIS A 1 84 ? 19.211 6.722 -34.332 1.00 86.44 84 HIS A CA 1
ATOM 691 C C . HIS A 1 84 ? 18.147 7.330 -33.420 1.00 86.44 84 HIS A C 1
ATOM 693 O O . HIS A 1 84 ? 17.286 6.600 -32.934 1.00 86.44 84 HIS A O 1
ATOM 699 N N . LEU A 1 85 ? 18.153 8.656 -33.250 1.00 80.88 85 LEU A N 1
ATOM 700 C CA . LEU A 1 85 ? 17.231 9.353 -32.344 1.00 80.88 85 LEU A CA 1
ATOM 701 C C . LEU A 1 85 ? 15.757 9.003 -32.609 1.00 80.88 85 LEU A C 1
ATOM 703 O O . LEU A 1 85 ? 15.024 8.730 -31.664 1.00 80.88 85 LEU A O 1
ATOM 707 N N . ALA A 1 86 ? 15.363 8.886 -33.882 1.00 79.44 86 ALA A N 1
ATOM 708 C CA . ALA A 1 86 ? 14.016 8.474 -34.298 1.00 79.44 86 ALA A CA 1
ATOM 709 C C . ALA A 1 86 ? 13.619 7.043 -33.863 1.00 79.44 86 ALA A C 1
ATOM 711 O O . ALA A 1 86 ? 12.438 6.725 -33.786 1.00 79.44 86 ALA A O 1
ATOM 712 N N . ASN A 1 87 ? 14.597 6.183 -33.560 1.00 83.38 87 ASN A N 1
ATOM 713 C CA . ASN A 1 87 ? 14.423 4.781 -33.160 1.00 83.38 87 ASN A CA 1
ATOM 714 C C . ASN A 1 87 ? 14.743 4.540 -31.676 1.00 83.38 87 ASN A C 1
ATOM 716 O O . ASN A 1 87 ? 14.814 3.387 -31.235 1.00 83.38 87 ASN A O 1
ATOM 720 N N . THR A 1 88 ? 14.986 5.608 -30.917 1.00 77.69 88 THR A N 1
ATOM 721 C CA . THR A 1 88 ? 15.292 5.563 -29.487 1.00 77.69 88 THR A CA 1
ATOM 722 C C . THR A 1 88 ? 14.245 6.338 -28.708 1.00 77.69 88 THR A C 1
ATOM 724 O O . THR A 1 88 ? 13.724 7.342 -29.179 1.00 77.69 88 THR A O 1
ATOM 727 N N . ILE A 1 89 ? 13.956 5.893 -27.490 1.00 70.50 89 ILE A N 1
ATOM 728 C CA . ILE A 1 89 ? 13.158 6.676 -26.549 1.00 70.50 89 ILE A CA 1
ATOM 729 C C . ILE A 1 89 ? 14.146 7.530 -25.749 1.00 70.50 89 ILE A C 1
ATOM 731 O O . ILE A 1 89 ? 15.034 6.951 -25.110 1.00 70.50 89 ILE A O 1
ATOM 735 N N . PRO A 1 90 ? 14.034 8.870 -25.771 1.00 68.06 90 PRO A N 1
ATOM 736 C CA . PRO A 1 90 ? 14.875 9.731 -24.953 1.00 68.06 90 PRO A CA 1
ATOM 737 C C . PRO A 1 90 ? 14.768 9.328 -23.481 1.00 68.06 90 PRO A C 1
ATOM 739 O O . PRO A 1 90 ? 13.674 9.239 -22.925 1.00 68.06 90 PRO A O 1
ATOM 742 N N . LYS A 1 91 ? 15.912 9.069 -22.845 1.00 60.56 91 LYS A N 1
ATOM 743 C CA . LYS A 1 91 ? 15.986 8.772 -21.415 1.00 60.56 91 LYS A CA 1
ATOM 744 C C . LYS A 1 91 ? 16.512 10.006 -20.698 1.00 60.56 91 LYS A C 1
ATOM 746 O O . LYS A 1 91 ? 17.677 10.363 -20.859 1.00 60.56 91 LYS A O 1
ATOM 751 N N . VAL A 1 92 ? 15.669 10.661 -19.906 1.00 61.09 92 VAL A N 1
ATOM 752 C CA . VAL A 1 92 ? 16.112 11.773 -19.058 1.00 61.09 92 VAL A CA 1
ATOM 753 C C . VAL A 1 92 ? 16.963 11.221 -17.908 1.00 61.09 92 VAL A C 1
ATOM 755 O O . VAL A 1 92 ? 16.546 10.295 -17.214 1.00 61.09 92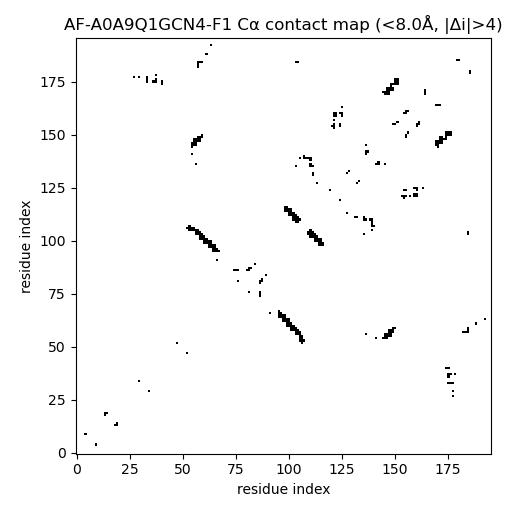 VAL A O 1
ATOM 758 N N . LYS A 1 93 ? 18.191 11.738 -17.733 1.00 55.22 93 LYS A N 1
ATOM 759 C CA . LYS A 1 93 ? 19.114 11.293 -16.666 1.00 55.22 93 LYS A CA 1
ATOM 760 C C . LYS A 1 93 ? 18.563 11.632 -15.276 1.00 55.22 93 LYS A C 1
ATOM 762 O O . LYS A 1 93 ? 18.641 10.800 -14.384 1.00 55.22 93 LYS A O 1
ATOM 767 N N . HIS A 1 94 ? 17.947 12.807 -15.144 1.00 47.09 94 HIS A N 1
ATOM 768 C CA . HIS A 1 94 ? 17.184 13.299 -13.997 1.00 47.09 94 HIS A CA 1
ATOM 769 C C . HIS A 1 94 ? 16.172 14.327 -14.534 1.00 47.09 94 HIS A C 1
ATOM 771 O O . HIS A 1 94 ? 16.509 15.039 -15.476 1.00 47.09 94 HIS A O 1
ATOM 777 N N . GLY A 1 95 ? 14.956 14.415 -13.983 1.00 53.06 95 GLY A N 1
ATOM 778 C CA . GLY A 1 95 ? 14.060 15.547 -14.293 1.00 53.06 95 GLY A CA 1
ATOM 779 C C . GLY A 1 95 ? 12.745 15.233 -15.000 1.00 53.06 95 GLY A C 1
ATOM 780 O O . GLY A 1 95 ? 12.059 16.157 -15.410 1.00 53.06 95 GLY A O 1
ATOM 781 N N . GLY A 1 96 ? 12.336 13.966 -15.089 1.00 62.19 96 GLY A N 1
ATOM 782 C CA . GLY A 1 96 ? 10.967 13.666 -15.514 1.00 62.19 96 GLY A CA 1
ATOM 783 C C . GLY A 1 96 ? 9.910 14.179 -14.531 1.00 62.19 96 GLY A C 1
ATOM 784 O O . GLY A 1 96 ? 8.786 14.454 -14.913 1.00 62.19 96 GLY A O 1
ATOM 785 N N . GLY A 1 97 ? 10.270 14.326 -13.255 1.00 75.12 97 GLY A N 1
ATOM 786 C CA . GLY A 1 97 ? 9.299 14.538 -12.192 1.00 75.12 97 GLY A CA 1
ATOM 787 C C . GLY A 1 97 ? 8.527 13.254 -11.883 1.00 75.12 97 GLY A C 1
ATOM 788 O O . GLY A 1 97 ? 8.431 12.312 -12.676 1.00 75.12 97 GLY A O 1
ATOM 789 N N . SER A 1 98 ? 8.024 13.184 -10.664 1.00 83.19 98 SER A N 1
ATOM 790 C CA . SER A 1 98 ? 7.195 12.078 -10.219 1.00 83.19 98 SER A CA 1
ATOM 791 C C . SER A 1 98 ? 6.212 12.581 -9.199 1.00 83.19 98 SER A C 1
ATOM 793 O O . SER A 1 98 ? 6.595 13.358 -8.323 1.00 83.19 98 SER A O 1
ATOM 795 N N . ILE A 1 99 ? 4.997 12.070 -9.273 1.00 88.62 99 ILE A N 1
ATOM 796 C CA . ILE A 1 99 ? 4.005 12.287 -8.239 1.00 88.62 99 ILE A CA 1
ATOM 797 C C . ILE A 1 99 ? 4.011 11.089 -7.296 1.00 88.62 99 ILE A C 1
ATOM 799 O O . ILE A 1 99 ? 4.150 9.939 -7.722 1.00 88.62 99 ILE A O 1
ATOM 803 N N . MET A 1 100 ? 3.919 11.366 -6.002 1.00 93.19 100 MET A N 1
ATOM 804 C CA . MET A 1 100 ? 3.684 10.351 -4.986 1.00 93.19 100 MET A CA 1
ATOM 805 C C . MET A 1 100 ? 2.219 10.439 -4.589 1.00 93.19 100 MET A C 1
ATOM 807 O O . MET A 1 100 ? 1.692 11.536 -4.437 1.00 93.19 100 MET A O 1
ATOM 811 N N . MET A 1 101 ? 1.557 9.300 -4.454 1.00 95.31 101 MET A N 1
ATOM 812 C CA . MET A 1 101 ? 0.142 9.241 -4.120 1.00 95.31 101 MET A CA 1
ATOM 813 C C . MET A 1 101 ? -0.062 8.245 -2.992 1.00 95.31 101 MET A C 1
ATOM 815 O O . MET A 1 101 ? 0.540 7.176 -3.018 1.00 95.31 101 MET A O 1
ATOM 819 N N . TRP A 1 102 ? -0.907 8.589 -2.028 1.00 97.62 102 TRP A N 1
ATOM 820 C CA . TRP A 1 102 ? -1.478 7.634 -1.086 1.00 97.62 102 TRP A CA 1
ATOM 821 C C . TRP A 1 102 ? -2.866 7.256 -1.577 1.00 97.62 102 TRP A C 1
ATOM 823 O O . TRP A 1 102 ? -3.618 8.122 -2.024 1.00 97.62 102 TRP A O 1
ATOM 833 N N . GLY A 1 103 ? -3.231 5.988 -1.476 1.00 97.81 103 GLY A N 1
ATOM 834 C CA . GLY A 1 103 ? -4.606 5.589 -1.712 1.00 97.81 103 GLY A CA 1
ATOM 835 C C . GLY A 1 103 ? -4.997 4.381 -0.898 1.00 97.81 103 GLY A C 1
ATOM 836 O O . GLY A 1 103 ? -4.163 3.694 -0.305 1.00 97.81 103 GLY A O 1
ATOM 837 N N . CYS A 1 104 ? -6.297 4.132 -0.883 1.00 98.31 104 CYS A N 1
ATOM 838 C CA . CYS A 1 104 ? -6.861 2.971 -0.228 1.00 98.31 104 CYS A CA 1
ATOM 839 C C . CYS A 1 104 ? -8.020 2.384 -1.031 1.00 98.31 104 CYS A C 1
ATOM 841 O O . CYS A 1 104 ? -8.621 3.057 -1.868 1.00 98.31 104 CYS A O 1
ATOM 843 N N . PHE A 1 105 ? -8.331 1.117 -0.788 1.00 98.19 105 PHE A N 1
ATOM 844 C CA . PHE A 1 105 ? -9.476 0.446 -1.393 1.00 98.19 105 PHE A CA 1
ATOM 845 C C . PHE A 1 105 ? -9.948 -0.723 -0.523 1.00 98.19 105 PHE A C 1
ATOM 847 O O . PHE A 1 105 ? -9.221 -1.217 0.341 1.00 98.19 105 PHE A O 1
ATOM 854 N N . SER A 1 106 ? -11.171 -1.178 -0.758 1.00 97.62 106 SER A N 1
ATOM 855 C CA . SER A 1 106 ? -11.720 -2.396 -0.166 1.00 97.62 106 SER A CA 1
ATOM 856 C C . SER A 1 106 ? -12.371 -3.257 -1.248 1.00 97.62 106 SER A C 1
ATOM 858 O O . SER A 1 106 ? -12.409 -2.888 -2.422 1.00 97.62 106 SER A O 1
ATOM 860 N N . ALA A 1 107 ? -12.950 -4.393 -0.856 1.00 95.94 107 ALA A N 1
ATOM 861 C CA . ALA A 1 107 ? -13.762 -5.199 -1.768 1.00 95.94 107 ALA A CA 1
ATOM 862 C C . ALA A 1 107 ? -14.969 -4.432 -2.352 1.00 95.94 107 ALA A C 1
ATOM 864 O O . ALA A 1 107 ? -15.479 -4.819 -3.398 1.00 95.94 107 ALA A O 1
ATOM 865 N N . ALA A 1 108 ? -15.420 -3.354 -1.697 1.00 96.00 108 ALA A N 1
ATOM 866 C CA . ALA A 1 108 ? -16.528 -2.525 -2.169 1.00 96.00 108 ALA A CA 1
ATOM 867 C C . ALA A 1 108 ? -16.119 -1.516 -3.258 1.00 96.00 108 ALA A C 1
ATOM 869 O O . ALA A 1 108 ? -16.991 -0.971 -3.930 1.00 96.00 108 ALA A O 1
ATOM 870 N N . GLY A 1 109 ? -14.821 -1.255 -3.437 1.00 96.75 109 GLY A N 1
ATOM 871 C CA . GLY A 1 109 ? -14.319 -0.313 -4.434 1.00 96.75 109 GLY A CA 1
ATOM 872 C C . GLY A 1 109 ? -13.149 0.532 -3.942 1.00 96.75 109 GLY A C 1
ATOM 873 O O . GLY A 1 109 ? -12.525 0.253 -2.915 1.00 96.75 109 GLY A O 1
ATOM 874 N N . THR A 1 110 ? -12.844 1.581 -4.702 1.00 97.62 110 THR A N 1
ATOM 875 C CA . THR A 1 110 ? -11.762 2.525 -4.407 1.00 97.62 110 THR A CA 1
ATOM 876 C C . THR A 1 110 ? -12.173 3.514 -3.326 1.00 97.62 110 THR A C 1
ATOM 878 O O . THR A 1 110 ? -13.241 4.118 -3.404 1.00 97.62 110 THR A O 1
ATOM 881 N N . GLY A 1 111 ? -11.304 3.703 -2.338 1.00 97.38 111 GLY A N 1
ATOM 882 C CA . GLY A 1 111 ? -11.399 4.803 -1.391 1.00 97.38 111 GLY A CA 1
ATOM 883 C C . GLY A 1 111 ? -10.768 6.074 -1.955 1.00 97.38 111 GLY A C 1
ATOM 884 O O . GLY A 1 111 ? -10.623 6.247 -3.167 1.00 97.38 111 GLY A O 1
ATOM 885 N N . ARG A 1 112 ? -10.372 6.977 -1.060 1.00 97.75 112 ARG A N 1
ATOM 886 C CA . ARG A 1 112 ? -9.738 8.238 -1.449 1.00 97.75 112 ARG A CA 1
ATOM 887 C C . ARG A 1 112 ? -8.332 8.017 -1.999 1.00 97.75 112 ARG A C 1
ATOM 889 O O . ARG A 1 112 ? -7.605 7.127 -1.556 1.00 97.75 112 ARG A O 1
ATOM 896 N N . LEU A 1 113 ? -7.958 8.885 -2.935 1.00 97.25 113 LEU A N 1
ATOM 897 C CA . LEU A 1 113 ? -6.650 8.952 -3.572 1.00 97.25 113 LEU A CA 1
ATOM 898 C C . LEU A 1 113 ? -6.095 10.366 -3.371 1.00 97.25 113 LEU A C 1
ATOM 900 O O . LEU A 1 113 ? -6.744 11.343 -3.736 1.00 97.25 113 LEU A O 1
ATOM 904 N N . VAL A 1 114 ? -4.918 10.474 -2.762 1.00 96.81 114 VAL A N 1
ATOM 905 C CA . VAL A 1 114 ? -4.358 11.734 -2.262 1.00 96.81 114 VAL A CA 1
ATOM 906 C C . VAL A 1 114 ? -2.979 11.953 -2.858 1.00 96.81 114 VAL A C 1
ATOM 908 O O . VAL A 1 114 ? -2.099 11.100 -2.738 1.00 96.81 114 VAL A O 1
ATOM 911 N N . LEU A 1 115 ? -2.775 13.114 -3.475 1.00 95.38 115 LEU A N 1
ATOM 912 C CA . LEU A 1 115 ? -1.459 13.545 -3.929 1.00 95.38 115 LEU A CA 1
ATOM 913 C C . LEU A 1 115 ? -0.594 13.934 -2.723 1.00 95.38 115 LEU A C 1
ATOM 915 O O . LEU A 1 115 ? -0.989 14.742 -1.886 1.00 95.38 115 LEU A O 1
ATOM 919 N N . ILE A 1 116 ? 0.609 13.377 -2.646 1.00 94.19 116 ILE A N 1
ATOM 920 C CA . ILE A 1 116 ? 1.582 13.687 -1.604 1.00 94.19 116 ILE A CA 1
ATOM 921 C C . ILE A 1 116 ? 2.603 14.669 -2.167 1.00 94.19 116 ILE A C 1
ATOM 923 O O . ILE A 1 116 ? 3.473 14.313 -2.963 1.00 94.19 116 ILE A O 1
ATOM 927 N N . GLU A 1 117 ? 2.537 15.905 -1.687 1.00 89.81 117 GLU A N 1
ATOM 928 C CA . GLU A 1 117 ? 3.537 16.919 -2.010 1.00 89.81 117 GLU A CA 1
ATOM 929 C C . GLU A 1 117 ? 4.804 16.753 -1.155 1.00 89.81 117 GLU A C 1
ATOM 931 O O . GLU A 1 117 ? 4.750 16.710 0.077 1.00 89.81 117 GLU A O 1
ATOM 936 N N . GLY A 1 118 ? 5.969 16.684 -1.796 1.00 86.94 118 GLY A N 1
ATOM 937 C CA . GLY A 1 118 ? 7.254 16.579 -1.103 1.00 86.94 118 GLY A CA 1
ATOM 938 C C . GLY A 1 118 ? 7.481 15.240 -0.389 1.00 86.94 118 GLY A C 1
ATOM 939 O O . GLY A 1 118 ? 6.905 14.205 -0.723 1.00 86.94 118 GLY A O 1
ATOM 940 N N . LYS A 1 119 ? 8.394 15.236 0.590 1.00 87.56 119 LYS A N 1
ATOM 941 C CA . LYS A 1 119 ? 8.771 14.019 1.322 1.00 87.56 119 LYS A CA 1
ATOM 942 C C . LYS A 1 119 ? 7.759 13.725 2.426 1.00 87.56 119 LYS A C 1
ATOM 944 O O . LYS A 1 119 ? 7.573 14.535 3.331 1.00 87.56 119 LYS A O 1
ATOM 949 N N . MET A 1 120 ? 7.171 12.532 2.407 1.00 91.75 120 MET A N 1
ATOM 950 C CA . MET A 1 120 ? 6.251 12.118 3.463 1.00 91.75 120 MET A CA 1
ATOM 951 C C . MET A 1 120 ? 6.995 11.692 4.732 1.00 91.75 120 MET A C 1
ATOM 953 O O . MET A 1 120 ? 7.793 10.751 4.720 1.00 91.75 120 MET A O 1
ATOM 957 N N . ASN A 1 121 ? 6.703 12.372 5.837 1.00 94.69 121 ASN A N 1
ATOM 958 C CA . ASN A 1 121 ? 7.114 11.989 7.186 1.00 94.69 121 ASN A CA 1
ATOM 959 C C . ASN A 1 121 ? 5.905 11.453 7.982 1.00 94.69 121 ASN A C 1
ATOM 961 O O . ASN A 1 121 ? 4.783 11.411 7.477 1.00 94.69 121 ASN A O 1
ATOM 965 N N . ALA A 1 122 ? 6.123 11.047 9.235 1.00 95.81 122 ALA A N 1
ATOM 966 C CA . ALA A 1 122 ? 5.054 10.513 10.083 1.00 95.81 122 ALA A CA 1
ATOM 967 C C . ALA A 1 122 ? 3.935 11.532 10.383 1.00 95.81 122 ALA A C 1
ATOM 969 O O . ALA A 1 122 ? 2.782 11.137 10.548 1.00 95.81 122 ALA A O 1
ATOM 970 N N . ALA A 1 123 ? 4.247 12.832 10.454 1.00 96.25 123 ALA A N 1
ATOM 971 C CA . ALA A 1 123 ? 3.245 13.873 10.690 1.00 96.25 123 ALA A CA 1
ATOM 972 C C . ALA A 1 123 ? 2.294 13.994 9.496 1.00 96.25 123 ALA A C 1
ATOM 974 O O . ALA A 1 123 ? 1.095 13.796 9.671 1.00 96.25 123 ALA A O 1
ATOM 975 N N . LYS A 1 124 ? 2.851 14.156 8.290 1.00 96.44 124 LYS A N 1
ATOM 976 C CA . LYS A 1 124 ? 2.090 14.229 7.040 1.00 96.44 124 LYS A CA 1
ATOM 977 C C . LYS A 1 124 ? 1.299 12.952 6.762 1.00 96.44 124 LYS A C 1
ATOM 979 O O . LYS A 1 124 ? 0.151 13.015 6.348 1.00 96.44 124 LYS A O 1
ATOM 984 N N . TYR A 1 125 ? 1.878 11.784 7.051 1.00 97.50 125 TYR A N 1
ATOM 985 C CA . TYR A 1 125 ? 1.144 10.519 6.961 1.00 97.50 125 TYR A CA 1
ATOM 986 C C . TYR A 1 125 ? -0.068 10.498 7.905 1.00 97.50 125 TYR A C 1
ATOM 988 O O . TYR A 1 125 ? -1.160 10.101 7.514 1.00 97.50 125 TYR A O 1
ATOM 996 N N . THR A 1 126 ? 0.102 10.970 9.143 1.00 97.44 126 THR A N 1
ATOM 997 C CA . THR A 1 126 ? -0.995 11.025 10.122 1.00 97.44 126 THR A CA 1
ATOM 998 C C . THR A 1 126 ? -2.091 12.010 9.699 1.00 97.44 126 THR A C 1
ATOM 1000 O O . THR A 1 126 ? -3.262 11.701 9.880 1.00 97.44 126 THR A O 1
ATOM 1003 N N . GLU A 1 127 ? -1.730 13.151 9.106 1.00 96.94 127 GLU A N 1
ATOM 1004 C CA . GLU A 1 127 ? -2.679 14.120 8.528 1.00 96.94 127 GLU A CA 1
ATOM 1005 C C . GLU A 1 127 ? -3.491 13.496 7.386 1.00 96.94 127 GLU A C 1
ATOM 1007 O O . GLU A 1 127 ? -4.719 13.559 7.399 1.00 96.94 127 GLU A O 1
ATOM 1012 N N . ILE A 1 128 ? -2.831 12.778 6.468 1.00 97.19 128 ILE A N 1
ATOM 1013 C CA . ILE A 1 128 ? -3.512 12.051 5.386 1.00 97.19 128 ILE A CA 1
ATOM 1014 C C . ILE A 1 128 ? -4.519 11.047 5.954 1.00 97.19 128 ILE A C 1
ATOM 1016 O O . ILE A 1 128 ? -5.655 10.991 5.480 1.00 97.19 128 ILE A O 1
ATOM 1020 N N . LEU A 1 129 ? -4.141 10.276 6.981 1.00 97.50 129 LEU A N 1
ATOM 1021 C CA . LEU A 1 129 ? -5.075 9.356 7.632 1.00 97.50 129 LEU A CA 1
ATOM 1022 C C . LEU A 1 129 ? -6.238 10.096 8.306 1.00 97.50 129 LEU A C 1
ATOM 1024 O O . LEU A 1 129 ? -7.374 9.630 8.231 1.00 97.50 129 LEU A O 1
ATOM 1028 N N . GLU A 1 130 ? -5.978 11.237 8.943 1.00 96.50 130 GLU A N 1
ATOM 1029 C CA . GLU A 1 130 ? -7.008 12.033 9.610 1.00 96.50 130 GLU A CA 1
ATOM 1030 C C . GLU A 1 130 ? -8.079 12.542 8.659 1.00 96.50 130 GLU A C 1
ATOM 1032 O O . GLU A 1 130 ? -9.266 12.424 8.964 1.00 96.50 130 GLU A O 1
ATOM 1037 N N . GLU A 1 131 ? -7.670 13.018 7.492 1.00 96.19 131 GLU A N 1
ATOM 1038 C CA . GLU A 1 131 ? -8.577 13.570 6.494 1.00 96.19 131 GLU A CA 1
ATOM 1039 C C . GLU A 1 131 ? -9.268 12.492 5.647 1.00 96.19 131 GLU A C 1
ATOM 1041 O O . GLU A 1 131 ? -10.387 12.698 5.174 1.00 96.19 131 GLU A O 1
ATOM 1046 N N . ASN A 1 132 ? -8.619 11.339 5.432 1.00 97.81 132 ASN A N 1
ATOM 1047 C CA . ASN A 1 132 ? -9.028 10.425 4.362 1.00 97.81 132 ASN A CA 1
ATOM 1048 C C . ASN A 1 132 ? -9.399 9.015 4.819 1.00 97.81 132 ASN A C 1
ATOM 1050 O O . ASN A 1 132 ? -10.220 8.379 4.156 1.00 97.81 132 ASN A O 1
ATOM 1054 N N . LEU A 1 133 ? -8.846 8.504 5.924 1.00 97.06 133 LEU A N 1
ATOM 1055 C CA . LEU A 1 133 ? -9.023 7.097 6.299 1.00 97.06 133 LEU A CA 1
ATOM 1056 C C . LEU A 1 133 ? -10.474 6.779 6.672 1.00 97.06 133 LEU A C 1
ATOM 1058 O O . LEU A 1 133 ? -11.103 5.905 6.077 1.00 97.06 133 LEU A O 1
ATOM 1062 N N . LEU A 1 134 ? -11.007 7.493 7.667 1.00 95.62 134 LEU A N 1
ATOM 1063 C CA . LEU A 1 134 ? -12.351 7.232 8.191 1.00 95.62 134 LEU A CA 1
ATOM 1064 C C . LEU A 1 134 ? -13.428 7.587 7.169 1.00 95.62 134 LEU A C 1
ATOM 1066 O O . LEU A 1 134 ? -14.423 6.875 7.060 1.00 95.62 134 LEU A O 1
ATOM 1070 N N . GLN A 1 135 ? -13.200 8.645 6.391 1.00 96.50 135 GLN A N 1
ATOM 1071 C CA . GLN A 1 135 ? -14.114 9.035 5.329 1.00 96.50 135 GLN A CA 1
ATOM 1072 C C . GLN A 1 135 ? -14.152 7.982 4.216 1.00 96.50 135 GLN A C 1
ATOM 1074 O O . GLN A 1 135 ? -15.236 7.588 3.812 1.00 96.50 135 GLN A O 1
ATOM 1079 N N . SER A 1 136 ? -13.006 7.417 3.814 1.00 97.88 136 SER A N 1
ATOM 1080 C CA . SER A 1 136 ? -12.983 6.303 2.851 1.00 97.88 136 SER A CA 1
ATOM 1081 C C . SER A 1 136 ? -13.727 5.074 3.376 1.00 97.88 136 SER A C 1
ATOM 1083 O O . SER A 1 136 ? -14.481 4.446 2.640 1.00 97.88 136 SER A O 1
ATOM 1085 N N . ALA A 1 137 ? -13.559 4.732 4.658 1.00 97.00 137 ALA A N 1
ATOM 1086 C CA . ALA A 1 137 ? -14.286 3.618 5.267 1.00 97.00 137 ALA A CA 1
ATOM 1087 C C . ALA A 1 137 ? -15.809 3.857 5.310 1.00 97.00 137 ALA A C 1
ATOM 1089 O O . ALA A 1 137 ? -16.584 2.908 5.146 1.00 97.00 137 ALA A O 1
ATOM 1090 N N . LEU A 1 138 ? -16.230 5.110 5.519 1.00 96.25 138 LEU A N 1
ATOM 1091 C CA . LEU A 1 138 ? -17.632 5.525 5.489 1.00 96.25 138 LEU A CA 1
ATOM 1092 C C . LEU A 1 138 ? -18.208 5.451 4.070 1.00 96.25 138 LEU A C 1
ATOM 1094 O O . LEU A 1 138 ? -19.246 4.819 3.877 1.00 96.25 138 LEU A O 1
ATOM 1098 N N . ASP A 1 139 ? -17.506 6.024 3.090 1.00 97.06 139 ASP A N 1
ATOM 1099 C CA . ASP A 1 139 ? -17.900 6.046 1.676 1.00 97.06 139 ASP A CA 1
ATOM 1100 C C . ASP A 1 139 ? -18.051 4.611 1.129 1.00 97.06 139 ASP A C 1
ATOM 1102 O O . ASP A 1 139 ? -19.013 4.293 0.431 1.00 97.06 139 ASP A O 1
ATOM 1106 N N . LEU A 1 140 ? -17.156 3.707 1.545 1.00 97.25 140 LEU A N 1
ATOM 1107 C CA . LEU A 1 140 ? -17.162 2.282 1.190 1.00 97.25 140 LEU A CA 1
ATOM 1108 C C . LEU A 1 140 ? -18.102 1.422 2.053 1.00 97.25 140 LEU A C 1
ATOM 1110 O O . LEU A 1 140 ? -18.128 0.201 1.899 1.00 97.25 140 LEU A O 1
ATOM 1114 N N . ARG A 1 141 ? -18.863 2.029 2.975 1.00 95.94 141 ARG A N 1
ATOM 1115 C CA . ARG A 1 141 ? -19.838 1.356 3.854 1.00 95.94 141 ARG A CA 1
ATOM 1116 C C . ARG A 1 141 ? -19.260 0.156 4.620 1.00 95.94 141 ARG A C 1
ATOM 1118 O O . ARG A 1 141 ? -19.959 -0.826 4.865 1.00 95.94 141 ARG A O 1
ATOM 1125 N N . LEU A 1 142 ? -18.003 0.242 5.065 1.00 94.69 142 LEU A N 1
ATOM 1126 C CA . LEU A 1 142 ? -17.337 -0.846 5.804 1.00 94.69 142 LEU A CA 1
ATOM 1127 C C . LEU A 1 142 ? -17.918 -1.063 7.214 1.00 94.69 142 LEU A C 1
ATOM 1129 O O . LEU A 1 142 ? -17.714 -2.107 7.842 1.00 94.69 142 LEU A O 1
ATOM 1133 N N . GLY A 1 143 ? -18.677 -0.081 7.702 1.00 90.38 143 GLY A N 1
ATOM 1134 C CA . GLY A 1 143 ? -19.240 -0.054 9.044 1.00 90.38 143 GLY A CA 1
ATOM 1135 C C . GLY A 1 143 ? -18.209 0.342 10.102 1.00 90.38 143 GLY A C 1
ATOM 1136 O O . GLY A 1 143 ? -17.073 0.700 9.809 1.00 90.38 143 GLY A O 1
ATOM 1137 N N . ARG A 1 144 ? -18.612 0.281 11.377 1.00 86.19 144 ARG A N 1
ATOM 1138 C CA . ARG A 1 144 ? -17.780 0.745 12.508 1.00 86.19 144 ARG A CA 1
ATOM 1139 C C . ARG A 1 144 ? -16.600 -0.178 12.830 1.00 86.19 144 ARG A C 1
ATOM 1141 O O . ARG A 1 144 ? -15.681 0.237 13.523 1.00 86.19 144 ARG A O 1
ATOM 1148 N N . ARG A 1 145 ? -16.659 -1.437 12.388 1.00 90.19 145 ARG A N 1
ATOM 1149 C CA . ARG A 1 145 ? -15.651 -2.471 12.655 1.00 90.19 145 ARG A CA 1
ATOM 1150 C C . ARG A 1 145 ? -15.049 -2.928 11.333 1.00 90.19 145 ARG A C 1
ATOM 1152 O O . ARG A 1 145 ? -15.589 -3.836 10.703 1.00 90.19 145 ARG A O 1
ATOM 1159 N N . PHE A 1 146 ? -13.965 -2.273 10.936 1.00 95.38 146 PHE A N 1
ATOM 1160 C CA . PHE A 1 146 ? -13.154 -2.615 9.772 1.00 95.38 146 PHE A CA 1
ATOM 1161 C C . PHE A 1 146 ? -11.689 -2.757 10.193 1.00 95.38 146 PHE A C 1
ATOM 1163 O O . PHE A 1 146 ? -11.270 -2.176 11.197 1.00 95.38 146 PHE A O 1
ATOM 1170 N N . ASN A 1 147 ? -10.927 -3.532 9.426 1.00 96.31 147 ASN A N 1
ATOM 1171 C CA . ASN A 1 147 ? -9.488 -3.664 9.606 1.00 96.31 147 ASN A CA 1
ATOM 1172 C C . ASN A 1 147 ? -8.782 -2.732 8.629 1.00 96.31 147 ASN A C 1
ATOM 1174 O O . ASN A 1 147 ? -9.095 -2.717 7.442 1.00 96.31 147 ASN A O 1
ATOM 1178 N N . PHE A 1 148 ? -7.823 -1.964 9.117 1.00 97.88 148 PHE A N 1
ATOM 1179 C CA . PHE A 1 148 ? -6.971 -1.115 8.309 1.00 97.88 148 PHE A CA 1
ATOM 1180 C C . PHE A 1 148 ? -5.638 -1.811 8.065 1.00 97.88 148 PHE A C 1
ATOM 1182 O O . PHE A 1 148 ? -4.968 -2.214 9.016 1.00 97.88 148 PHE A O 1
ATOM 1189 N N . GLN A 1 149 ? -5.242 -1.940 6.804 1.00 97.56 149 GLN A N 1
ATOM 1190 C CA . GLN A 1 149 ? -3.938 -2.466 6.435 1.00 97.56 149 GLN A CA 1
ATOM 1191 C C . GLN A 1 149 ? -3.037 -1.332 5.932 1.00 97.56 149 GLN A C 1
ATOM 1193 O O . GLN A 1 149 ? -3.419 -0.546 5.066 1.00 97.56 149 GLN A O 1
ATOM 1198 N N . HIS A 1 150 ? -1.824 -1.288 6.481 1.00 96.94 150 HIS A N 1
ATOM 1199 C CA . HIS A 1 150 ? -0.682 -0.526 5.980 1.00 96.94 150 HIS A CA 1
ATOM 1200 C C . HIS A 1 150 ? 0.612 -1.302 6.262 1.00 96.94 150 HIS A C 1
ATOM 1202 O O . HIS A 1 150 ? 0.612 -2.237 7.067 1.00 96.94 150 HIS A O 1
ATOM 1208 N N . ASP A 1 151 ? 1.708 -0.964 5.583 1.00 93.88 151 ASP A N 1
ATOM 1209 C CA . ASP A 1 151 ? 2.984 -1.654 5.785 1.00 93.88 151 ASP A CA 1
ATOM 1210 C C . ASP A 1 151 ? 3.722 -1.201 7.068 1.00 93.88 151 ASP A C 1
ATOM 1212 O O . AS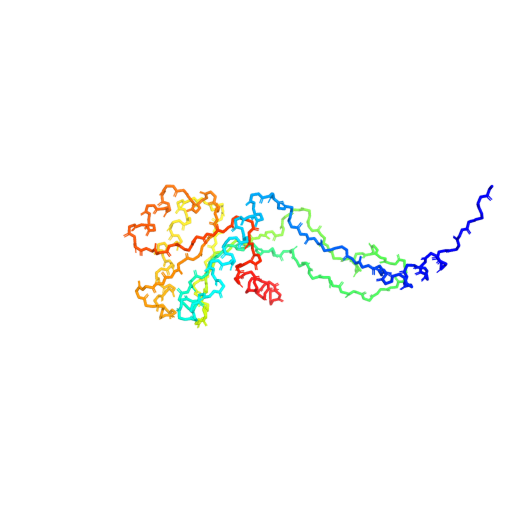P A 1 151 ? 3.336 -0.253 7.754 1.00 93.88 151 ASP A O 1
ATOM 1216 N N . ASN A 1 152 ? 4.847 -1.855 7.370 1.00 93.12 152 ASN A N 1
ATOM 1217 C CA . ASN A 1 152 ? 5.668 -1.556 8.548 1.00 93.12 152 ASN A CA 1
ATOM 1218 C C . ASN A 1 152 ? 6.705 -0.441 8.322 1.00 93.12 152 ASN A C 1
ATOM 1220 O O . ASN A 1 152 ? 7.754 -0.438 8.976 1.00 93.12 152 ASN A O 1
ATOM 1224 N N . ASN A 1 153 ? 6.476 0.492 7.393 1.00 92.81 153 ASN A N 1
ATOM 1225 C CA . ASN A 1 153 ? 7.398 1.602 7.175 1.00 92.81 153 ASN A CA 1
ATOM 1226 C C . ASN A 1 153 ? 7.636 2.377 8.494 1.00 92.81 153 ASN A C 1
ATOM 1228 O O . ASN A 1 153 ? 6.693 2.575 9.270 1.00 92.81 153 ASN A O 1
ATOM 1232 N N . PRO A 1 154 ? 8.864 2.854 8.787 1.00 95.56 154 PRO A N 1
ATOM 1233 C CA . PRO A 1 154 ? 9.141 3.641 9.991 1.00 95.56 154 PRO A CA 1
ATOM 1234 C C . PRO A 1 154 ? 8.157 4.792 10.245 1.00 95.56 154 PRO A C 1
ATOM 1236 O O . PRO A 1 154 ? 7.828 5.078 11.394 1.00 95.56 154 PRO A O 1
ATOM 1239 N N . LYS A 1 155 ? 7.633 5.426 9.187 1.00 95.00 155 LYS A N 1
ATOM 1240 C CA . LYS A 1 155 ? 6.636 6.502 9.312 1.00 95.00 155 LYS A CA 1
ATOM 1241 C C . LYS A 1 155 ? 5.266 6.000 9.802 1.00 95.00 155 LYS A C 1
ATOM 1243 O O . LYS A 1 155 ? 4.594 6.724 10.522 1.00 95.00 155 LYS A O 1
ATOM 1248 N N . HIS A 1 156 ? 4.891 4.761 9.480 1.00 95.56 156 HIS A N 1
ATOM 1249 C CA . HIS A 1 156 ? 3.638 4.117 9.897 1.00 95.56 156 HIS A CA 1
ATOM 1250 C C . HIS A 1 156 ? 3.708 3.610 11.334 1.00 95.56 156 HIS A C 1
ATOM 1252 O O . HIS A 1 156 ? 2.732 3.655 12.081 1.00 95.56 156 HIS A O 1
ATOM 1258 N N . THR A 1 157 ? 4.894 3.150 11.733 1.00 94.75 157 THR A N 1
ATOM 1259 C CA . THR A 1 157 ? 5.146 2.590 13.064 1.00 94.75 157 THR A CA 1
ATOM 1260 C C . THR A 1 157 ? 5.597 3.635 14.090 1.00 94.75 157 THR A C 1
ATOM 1262 O O . THR A 1 157 ? 5.777 3.298 15.266 1.00 94.75 157 THR A O 1
ATOM 1265 N N . ALA A 1 158 ? 5.738 4.895 13.668 1.00 97.06 158 ALA A N 1
ATOM 1266 C CA . ALA A 1 158 ? 6.087 6.027 14.514 1.00 97.06 158 ALA A CA 1
ATOM 1267 C C . ALA A 1 158 ? 5.064 6.241 15.641 1.00 97.06 158 ALA A C 1
ATOM 1269 O O . ALA A 1 158 ? 3.863 6.014 15.472 1.00 97.06 158 ALA A O 1
ATOM 1270 N N . LYS A 1 159 ? 5.539 6.750 16.787 1.00 97.44 159 LYS A N 1
ATOM 1271 C CA . LYS A 1 159 ? 4.716 6.996 17.985 1.00 97.44 159 LYS A CA 1
ATOM 1272 C C . LYS A 1 159 ? 3.455 7.807 17.666 1.00 97.44 159 LYS A C 1
ATOM 1274 O O . LYS A 1 159 ? 2.361 7.369 18.000 1.00 97.44 159 LYS A O 1
ATOM 1279 N N . ARG A 1 160 ? 3.608 8.920 16.939 1.00 96.62 160 ARG A N 1
ATOM 1280 C CA . ARG A 1 160 ? 2.502 9.806 16.533 1.00 96.62 160 ARG A CA 1
ATOM 1281 C C . ARG A 1 160 ? 1.400 9.058 15.780 1.00 96.62 160 ARG A C 1
ATOM 1283 O O . ARG A 1 160 ? 0.228 9.186 16.118 1.00 96.62 160 ARG A O 1
ATOM 1290 N N . THR A 1 161 ? 1.776 8.254 14.790 1.00 97.31 161 THR A N 1
ATOM 1291 C CA . THR A 1 161 ? 0.826 7.506 13.959 1.00 97.31 161 THR A CA 1
ATOM 1292 C C . THR A 1 161 ? 0.126 6.411 14.759 1.00 97.31 161 THR A C 1
ATOM 1294 O O . THR A 1 161 ? -1.097 6.301 14.703 1.00 97.31 161 THR A O 1
ATOM 1297 N N . LYS A 1 162 ? 0.867 5.654 15.579 1.00 97.38 162 LYS A N 1
ATOM 1298 C CA . LYS A 1 162 ? 0.286 4.637 16.471 1.00 97.38 162 LYS A CA 1
ATOM 1299 C C . LYS A 1 162 ? -0.685 5.238 17.490 1.00 97.38 162 LYS A C 1
ATOM 1301 O O . LYS A 1 162 ? -1.759 4.685 17.715 1.00 97.38 162 LYS A O 1
ATOM 1306 N N . GLU A 1 163 ? -0.333 6.371 18.096 1.00 97.56 163 GLU A N 1
ATOM 1307 C CA . GLU A 1 163 ? -1.200 7.078 19.044 1.00 97.56 163 GLU A CA 1
ATOM 1308 C C . GLU A 1 163 ? -2.476 7.587 18.378 1.00 97.56 163 GLU A C 1
ATOM 1310 O O . GLU A 1 163 ? -3.557 7.454 18.954 1.00 97.56 163 GLU A O 1
ATOM 1315 N N . TRP A 1 164 ? -2.371 8.114 17.156 1.00 97.56 164 TRP A N 1
ATOM 1316 C CA . TRP A 1 164 ? -3.528 8.545 16.379 1.00 97.56 164 TRP A CA 1
ATOM 1317 C C . TRP A 1 164 ? -4.468 7.375 16.053 1.00 97.56 164 TRP A C 1
ATOM 1319 O O . TRP A 1 164 ? -5.662 7.467 16.340 1.00 97.56 164 TRP A O 1
ATOM 1329 N N . LEU A 1 165 ? -3.931 6.254 15.551 1.00 97.06 165 LEU A N 1
ATOM 1330 C CA . LEU A 1 165 ? -4.704 5.044 15.235 1.00 97.06 165 LEU A CA 1
ATOM 1331 C C . LEU A 1 165 ? -5.436 4.510 16.473 1.00 97.06 165 LEU A C 1
ATOM 1333 O O . LEU A 1 165 ? -6.635 4.235 16.417 1.00 97.06 165 LEU A O 1
ATOM 1337 N N . ARG A 1 166 ? -4.742 4.462 17.619 1.00 96.69 166 ARG A N 1
ATOM 1338 C CA . ARG A 1 166 ? -5.327 4.069 18.907 1.00 96.69 166 ARG A CA 1
ATOM 1339 C C . ARG A 1 166 ? -6.440 5.024 19.339 1.00 96.69 166 ARG A C 1
ATOM 1341 O O . ARG A 1 166 ? -7.515 4.571 19.714 1.00 96.69 166 ARG A O 1
ATOM 1348 N N . ARG A 1 167 ? -6.212 6.341 19.264 1.00 96.94 167 ARG A N 1
ATOM 1349 C CA . ARG A 1 167 ? -7.200 7.366 19.648 1.00 96.94 167 ARG A CA 1
ATOM 1350 C C . ARG A 1 167 ? -8.471 7.288 18.802 1.00 96.94 167 ARG A C 1
ATOM 1352 O O . ARG A 1 167 ? -9.559 7.500 19.324 1.00 96.94 167 ARG A O 1
ATOM 1359 N N . LYS A 1 168 ? -8.348 6.969 17.513 1.00 95.12 168 LYS A N 1
ATOM 1360 C CA . LYS A 1 168 ? -9.488 6.805 16.595 1.00 95.12 168 LYS A CA 1
ATOM 1361 C C . LYS A 1 168 ? -10.089 5.393 16.620 1.00 95.12 168 LYS A C 1
ATOM 1363 O O . LYS A 1 168 ? -11.020 5.131 15.868 1.00 95.12 168 LYS A O 1
ATOM 1368 N N . SER A 1 169 ? -9.591 4.500 17.485 1.00 94.75 169 SER A N 1
ATOM 1369 C CA . SER A 1 169 ? -10.041 3.103 17.606 1.00 94.75 169 SER A CA 1
ATOM 1370 C C . SER A 1 169 ? -9.967 2.309 16.292 1.00 94.75 169 SER A C 1
ATOM 1372 O O . SER A 1 169 ? -10.794 1.435 16.025 1.00 94.75 169 SER A O 1
ATOM 1374 N N . VAL A 1 170 ?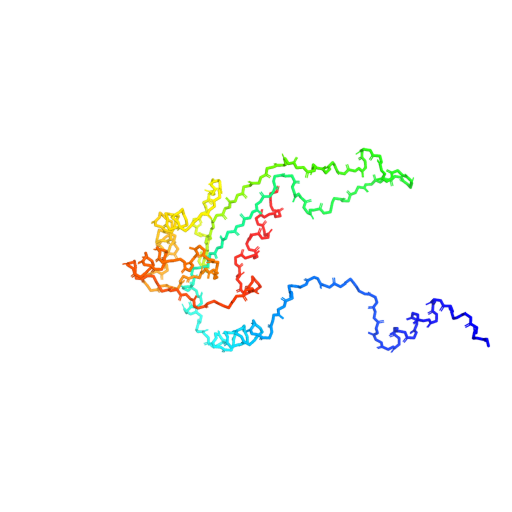 -8.967 2.611 15.459 1.00 95.50 170 VAL A N 1
ATOM 1375 C CA . VAL A 1 170 ? -8.730 1.905 14.195 1.00 95.50 170 VAL A CA 1
ATOM 1376 C C . VAL A 1 170 ? -8.020 0.586 14.487 1.00 95.50 170 VAL A C 1
ATOM 1378 O O . VAL A 1 170 ? -6.954 0.572 15.103 1.00 95.50 170 VAL A O 1
ATOM 1381 N N . HIS A 1 171 ? -8.598 -0.523 14.027 1.00 95.38 171 HIS A N 1
ATOM 1382 C CA . HIS A 1 171 ? -7.974 -1.839 14.136 1.00 95.38 171 HIS A CA 1
ATOM 1383 C C . HIS A 1 171 ? -6.967 -2.007 13.005 1.00 95.38 171 HIS A C 1
ATOM 1385 O O . HIS A 1 171 ? -7.349 -2.016 11.839 1.00 95.38 171 HIS A O 1
ATOM 1391 N N . VAL A 1 172 ? -5.686 -2.114 13.346 1.00 96.56 172 VAL A N 1
ATOM 1392 C CA . VAL A 1 172 ? -4.612 -2.303 12.367 1.00 96.56 172 VAL A CA 1
ATOM 1393 C C . VAL A 1 172 ? -4.380 -3.794 12.165 1.00 96.56 172 VAL A C 1
ATOM 1395 O O . VAL A 1 172 ? -4.171 -4.523 13.135 1.00 96.56 172 VAL A O 1
ATOM 1398 N N . LEU A 1 173 ? -4.406 -4.243 10.913 1.00 95.12 173 LEU A N 1
ATOM 1399 C CA . LEU A 1 173 ? -4.051 -5.607 10.544 1.00 95.12 173 LEU A CA 1
ATOM 1400 C C . LEU A 1 173 ? -2.543 -5.810 10.740 1.00 95.12 173 LEU A C 1
ATOM 1402 O O . LEU A 1 173 ? -1.741 -5.021 10.238 1.00 95.12 173 LEU A O 1
ATOM 1406 N N . GLU A 1 174 ? -2.149 -6.869 11.451 1.00 93.50 174 GLU A N 1
ATOM 1407 C CA . GLU A 1 174 ? -0.737 -7.253 11.547 1.00 93.50 174 GLU A CA 1
ATOM 1408 C C . GLU A 1 174 ? -0.184 -7.514 10.142 1.00 93.50 174 GLU A C 1
ATOM 1410 O O . GLU A 1 174 ? -0.814 -8.209 9.349 1.00 93.50 174 GLU A O 1
ATOM 1415 N N . TRP A 1 175 ? 0.992 -6.971 9.82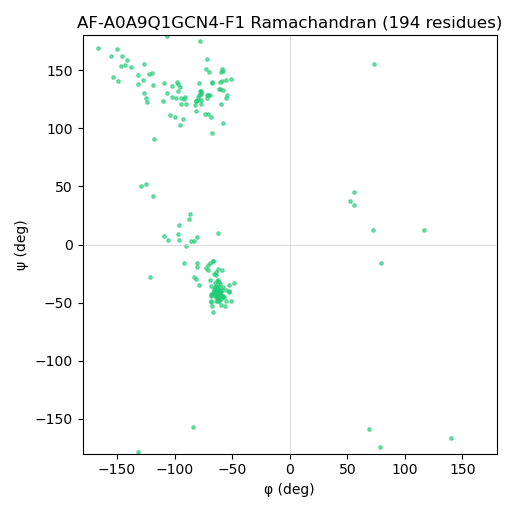2 1.00 95.50 175 TRP A N 1
ATOM 1416 C CA . TRP A 1 175 ? 1.558 -7.098 8.483 1.00 95.50 175 TRP A CA 1
ATOM 1417 C C . TRP A 1 175 ? 2.983 -7.653 8.512 1.00 95.50 175 TRP A C 1
ATOM 1419 O O . TRP A 1 175 ? 3.830 -7.123 9.237 1.00 95.50 175 TRP A O 1
ATOM 1429 N N . PRO A 1 176 ? 3.315 -8.680 7.711 1.00 94.88 176 PRO A N 1
ATOM 1430 C CA . PRO A 1 176 ? 4.688 -9.145 7.590 1.00 94.88 176 PRO A CA 1
ATOM 1431 C C . PRO A 1 176 ? 5.509 -8.205 6.692 1.00 94.88 176 PRO A C 1
ATOM 1433 O O . PRO A 1 176 ? 5.124 -7.878 5.568 1.00 94.88 176 PRO A O 1
ATOM 1436 N N . SER A 1 177 ? 6.695 -7.802 7.149 1.00 91.81 177 SER A N 1
ATOM 1437 C CA . SER A 1 177 ? 7.595 -6.924 6.383 1.00 91.81 177 SER A CA 1
ATOM 1438 C C . SER A 1 177 ? 7.998 -7.510 5.021 1.00 91.81 177 SER A C 1
ATOM 1440 O O . SER A 1 177 ? 8.127 -8.723 4.874 1.00 91.81 177 SER A O 1
ATOM 1442 N N . GLN A 1 178 ? 8.274 -6.634 4.044 1.00 88.25 178 GLN A N 1
ATOM 1443 C CA . GLN A 1 178 ? 8.652 -7.001 2.667 1.00 88.25 178 GLN A CA 1
ATOM 1444 C C . GLN A 1 178 ? 7.627 -7.916 1.976 1.00 88.25 178 GLN A C 1
ATOM 1446 O O . GLN A 1 178 ? 7.998 -8.902 1.337 1.00 88.25 178 GLN A O 1
ATOM 1451 N N . SER A 1 179 ? 6.340 -7.582 2.100 1.00 91.88 179 SER A N 1
ATOM 1452 C CA . SER A 1 179 ? 5.242 -8.384 1.540 1.00 91.88 179 SER A CA 1
ATOM 1453 C C . SER A 1 179 ? 4.306 -7.613 0.610 1.00 91.88 179 SER A C 1
ATOM 1455 O O . SER A 1 179 ? 3.095 -7.665 0.808 1.00 91.88 179 SER A O 1
ATOM 1457 N N . PRO A 1 180 ? 4.830 -6.910 -0.413 1.00 89.69 180 PRO A N 1
ATOM 1458 C CA . PRO A 1 180 ? 3.974 -6.223 -1.382 1.00 89.69 180 PRO A CA 1
ATOM 1459 C C . PRO A 1 180 ? 3.074 -7.212 -2.137 1.00 89.69 180 PRO A C 1
ATOM 1461 O O . PRO A 1 180 ? 1.925 -6.918 -2.423 1.00 89.69 180 PRO A O 1
ATOM 1464 N N . ASP A 1 181 ? 3.540 -8.440 -2.370 1.00 90.44 181 ASP A N 1
ATOM 1465 C CA . ASP A 1 181 ? 2.770 -9.494 -3.036 1.00 90.44 181 ASP A CA 1
ATOM 1466 C C . ASP A 1 181 ? 1.555 -9.993 -2.239 1.00 90.44 181 ASP A C 1
ATOM 1468 O O . ASP A 1 181 ? 0.701 -10.671 -2.803 1.00 90.44 181 ASP A O 1
ATOM 1472 N N . LEU A 1 182 ? 1.469 -9.661 -0.947 1.00 92.69 182 LEU A N 1
ATOM 1473 C CA . LEU A 1 182 ? 0.290 -9.938 -0.129 1.00 92.69 182 LEU A CA 1
ATOM 1474 C C . LEU A 1 182 ? -0.704 -8.768 -0.129 1.00 92.69 182 LEU A C 1
ATOM 1476 O O . LEU A 1 182 ? -1.849 -8.970 0.265 1.00 92.69 182 LEU A O 1
ATOM 1480 N N . ASN A 1 183 ? -0.292 -7.564 -0.550 1.00 94.94 183 ASN A N 1
ATOM 1481 C CA . ASN A 1 183 ? -1.146 -6.380 -0.571 1.00 94.94 183 ASN A CA 1
ATOM 1482 C C . ASN A 1 183 ? -1.824 -6.238 -1.949 1.00 94.94 183 ASN A C 1
ATOM 1484 O O . ASN A 1 183 ? -1.164 -5.875 -2.925 1.00 94.94 183 ASN A O 1
ATOM 1488 N N . PRO A 1 184 ? -3.140 -6.481 -2.070 1.00 95.50 184 PRO A N 1
ATOM 1489 C CA . PRO A 1 184 ? -3.824 -6.449 -3.357 1.00 95.50 184 PRO A CA 1
ATOM 1490 C C . PRO A 1 184 ? -3.878 -5.052 -3.997 1.00 95.50 184 PRO A C 1
ATOM 1492 O O . PRO A 1 184 ? -4.130 -4.960 -5.199 1.00 95.50 184 PRO A O 1
ATOM 1495 N N . ILE A 1 185 ? -3.593 -3.970 -3.259 1.00 96.88 185 ILE A N 1
ATOM 1496 C CA . ILE A 1 185 ? -3.541 -2.615 -3.836 1.00 96.88 185 ILE A CA 1
ATOM 1497 C C . ILE A 1 185 ? -2.419 -2.468 -4.874 1.00 96.88 185 ILE A C 1
ATOM 1499 O O . ILE A 1 185 ? -2.534 -1.667 -5.796 1.00 96.88 185 ILE A O 1
ATOM 1503 N N . GLU A 1 186 ? -1.378 -3.299 -4.803 1.00 95.00 186 GLU A N 1
ATOM 1504 C CA . GLU A 1 186 ? -0.294 -3.320 -5.789 1.00 95.00 186 GLU A CA 1
ATOM 1505 C C . GLU A 1 186 ? -0.803 -3.690 -7.191 1.00 95.00 186 GLU A C 1
ATOM 1507 O O . GLU A 1 186 ? -0.286 -3.208 -8.203 1.00 95.00 186 GLU A O 1
ATOM 1512 N N . HIS A 1 187 ? -1.864 -4.503 -7.274 1.00 94.38 187 HIS A N 1
ATOM 1513 C CA . HIS A 1 187 ? -2.542 -4.771 -8.541 1.00 94.38 187 HIS A CA 1
ATOM 1514 C C . HIS A 1 187 ? -3.261 -3.523 -9.062 1.00 94.38 187 HIS A C 1
ATOM 1516 O O . HIS A 1 187 ? -3.122 -3.201 -10.240 1.00 94.38 187 HIS A O 1
ATOM 1522 N N . LEU A 1 188 ? -3.951 -2.775 -8.194 1.00 94.69 188 LEU A N 1
ATOM 1523 C CA . LEU A 1 188 ? -4.614 -1.522 -8.573 1.00 94.69 188 LEU A CA 1
ATOM 1524 C C . LEU A 1 188 ? -3.595 -0.474 -9.039 1.00 94.69 188 LEU A C 1
ATOM 1526 O O . LEU A 1 188 ? -3.813 0.193 -10.047 1.00 94.69 188 LEU A O 1
ATOM 1530 N N . TRP A 1 189 ? -2.447 -0.366 -8.367 1.00 94.62 189 TRP A N 1
ATOM 1531 C CA . TRP A 1 189 ? -1.366 0.519 -8.803 1.00 94.62 189 TRP A CA 1
ATOM 1532 C C . TRP A 1 189 ? -0.787 0.144 -10.150 1.00 94.62 189 TRP A C 1
ATOM 1534 O O . TRP A 1 189 ? -0.421 1.033 -10.922 1.00 94.62 189 TRP A O 1
ATOM 1544 N N . LYS A 1 190 ? -0.692 -1.150 -10.446 1.00 91.25 190 LYS A N 1
ATOM 1545 C CA . LYS A 1 190 ? -0.271 -1.608 -11.763 1.00 91.25 190 LYS A CA 1
ATOM 1546 C C . LYS A 1 190 ? -1.275 -1.183 -12.834 1.00 91.25 190 LYS A C 1
ATOM 1548 O O . LYS A 1 190 ? -0.841 -0.621 -13.832 1.00 91.25 190 LYS A O 1
ATOM 1553 N N . GLU A 1 191 ? -2.571 -1.404 -12.623 1.00 91.19 191 GLU A N 1
ATOM 1554 C CA . GLU A 1 191 ? -3.619 -0.984 -13.567 1.00 91.19 191 GLU A CA 1
ATOM 1555 C C . GLU A 1 191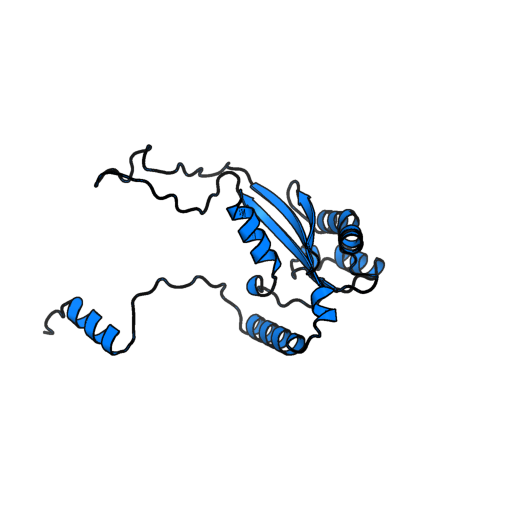 ? -3.608 0.534 -13.784 1.00 91.19 191 GLU A C 1
ATOM 1557 O O . GLU A 1 191 ? -3.537 0.991 -14.923 1.00 91.19 191 GLU A O 1
ATOM 1562 N N . LEU A 1 192 ? -3.541 1.323 -12.704 1.00 90.50 192 LEU A N 1
ATOM 1563 C CA . LEU A 1 192 ? -3.464 2.784 -12.785 1.00 90.50 192 LEU A CA 1
ATOM 1564 C C . LEU A 1 192 ? -2.261 3.251 -13.617 1.00 90.50 192 LEU A C 1
ATOM 1566 O O . LEU A 1 192 ? -2.399 4.111 -14.476 1.00 90.50 192 LEU A O 1
ATOM 1570 N N . LYS A 1 193 ? -1.079 2.665 -13.397 1.00 87.62 193 LYS A N 1
ATOM 1571 C CA . LYS A 1 193 ? 0.141 3.008 -14.149 1.00 87.62 193 LYS A CA 1
ATOM 1572 C C . LYS A 1 193 ? 0.124 2.537 -15.601 1.00 87.62 193 LYS A C 1
ATOM 1574 O O . LYS A 1 193 ? 0.929 3.029 -16.377 1.00 87.62 193 LYS A O 1
ATOM 1579 N N . MET A 1 194 ? -0.690 1.540 -15.948 1.00 84.88 194 MET A N 1
ATOM 1580 C CA . MET A 1 194 ? -0.851 1.090 -17.335 1.00 84.88 194 MET A CA 1
ATOM 1581 C C . MET A 1 194 ? -1.852 1.957 -18.102 1.00 84.88 194 MET A C 1
ATOM 1583 O O . MET A 1 194 ? -1.742 2.055 -19.321 1.00 84.88 194 MET A O 1
ATOM 1587 N N . ALA A 1 195 ? -2.817 2.554 -17.399 1.00 83.94 195 ALA A N 1
ATOM 1588 C CA . ALA A 1 195 ? -3.809 3.456 -17.974 1.00 83.94 195 ALA A CA 1
ATOM 1589 C C . ALA A 1 195 ? -3.292 4.895 -18.191 1.00 83.94 195 ALA A C 1
ATOM 1591 O O . ALA A 1 195 ? -3.901 5.636 -18.962 1.00 83.94 195 ALA A O 1
ATOM 1592 N N . LEU A 1 196 ? -2.203 5.280 -17.514 1.00 74.44 196 LEU A N 1
ATOM 1593 C CA . LEU A 1 196 ? -1.500 6.566 -17.654 1.00 74.44 196 LEU A CA 1
ATOM 1594 C C . LEU A 1 196 ? -0.366 6.482 -18.687 1.00 74.44 196 LEU A C 1
ATOM 1596 O O . LEU A 1 196 ? -0.204 7.458 -19.451 1.00 74.44 196 LEU A O 1
#

Organism: Synaphobranchus kaupii (NCBI:txid118154)

InterPro domains:
  IPR002492 Transposase, Tc1-like [PF01498] (2-46)
  IPR036397 Ribonuclease H superfamily [G3DSA:3.30.420.10] (20-196)
  IPR038717 Tc1-like transposase, DDE domain [PF13358] (56-194)
  IPR052338 Transposase_5 [PTHR23022] (5-193)

Sequence (196 aa):
MGEPFRRSTIQAALHQSGLYGRVARRKPLLSKRHITARLEFAKRHLEDSQTMRIKILWSDETKIELFGLNTKRHVWRKPGTAHHLANTIPKVKHGGGSIMMWGCFSAAGTGRLVLIEGKMNAAKYTEILEENLLQSALDLRLGRRFNFQHDNNPKHTAKRTKEWLRRKSVHVLEWPSQSPDLNPIEHLWKELKMAL